Protei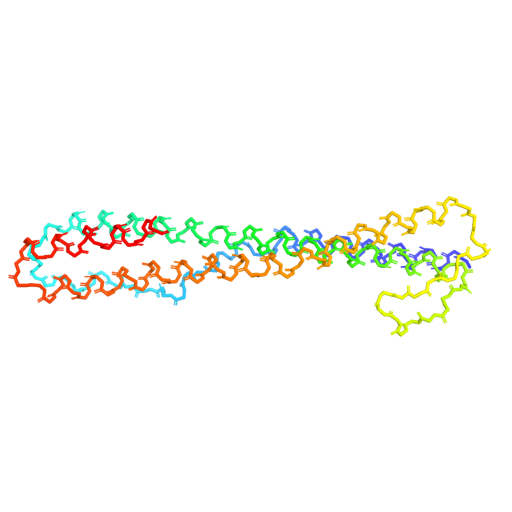n AF-A0A2E0Z144-F1 (afdb_monomer_lite)

Foldseek 3Di:
DVVVVVVLVVVVVVLVVVVVCCLVVPDPPQPPQPPPDDDPPDDDPFQDDPVVLVVLVVVLLVLLVVLSVQLVVLVSLLVVLVSLLVVLLVVLVVVQVVVPFQPAVPDVVGDGDCVPPDVVVVVSNVVSVVSNVVSVVVNVVSVVSSVVSNVLSNVSVVLSVVLVVVSVVDPHPVSNVVSSVVSVVVNVD

Sequence (189 aa):
MNKFKIVGGIILAYVFAWVVLYAVAGDFSMAAPRILGVDSAALAELPIAKEELDTSMDHMRALAFTANRQGRLFSLAEKICYWVALITSAIITLIGGLKGQVKDLAADPPEVDVSGLPHRYVRMISILAAIGAVCVALSAPLQTQKQNAYDRADTIIELAYETRKNVLEAATASEAQQLLDEMVLQASR

Structure (mmCIF, N/CA/C/O backbone):
data_AF-A0A2E0Z144-F1
#
_entry.id   AF-A0A2E0Z144-F1
#
loop_
_atom_site.group_PDB
_atom_site.id
_atom_site.type_symbol
_atom_site.label_atom_id
_atom_site.label_alt_id
_atom_site.label_comp_id
_atom_site.label_asym_id
_atom_site.label_entity_id
_atom_site.label_seq_id
_atom_site.pdbx_PDB_ins_code
_atom_site.Cartn_x
_atom_site.Cartn_y
_atom_site.Cartn_z
_atom_site.occupancy
_atom_site.B_iso_or_equiv
_atom_site.auth_seq_id
_atom_site.auth_comp_id
_atom_site.auth_asym_id
_atom_site.auth_atom_id
_atom_site.pdbx_PDB_model_num
ATOM 1 N N . MET A 1 1 ? 25.681 -9.984 -34.289 1.00 53.19 1 MET A N 1
ATOM 2 C CA . MET A 1 1 ? 24.342 -9.344 -34.317 1.00 53.19 1 MET A CA 1
ATOM 3 C C . MET A 1 1 ? 23.200 -10.260 -33.860 1.00 53.19 1 MET A C 1
ATOM 5 O O . MET A 1 1 ? 22.452 -9.845 -32.988 1.00 53.19 1 MET A O 1
ATOM 9 N N . ASN A 1 2 ? 23.063 -11.498 -34.361 1.00 60.00 2 ASN A N 1
ATOM 10 C CA . ASN A 1 2 ? 21.934 -12.374 -33.978 1.00 60.00 2 ASN A CA 1
ATOM 11 C C . ASN A 1 2 ? 21.973 -12.858 -32.518 1.00 60.00 2 ASN A C 1
ATOM 13 O O . ASN A 1 2 ? 20.938 -12.888 -31.866 1.00 60.00 2 ASN A O 1
ATOM 17 N N . LYS A 1 3 ? 23.161 -13.144 -31.967 1.00 60.16 3 LYS A N 1
ATOM 18 C CA . LYS A 1 3 ? 23.307 -13.585 -30.567 1.00 60.16 3 LYS A CA 1
ATOM 19 C C . LYS A 1 3 ? 22.819 -12.537 -29.553 1.00 60.16 3 LYS A C 1
ATOM 21 O O . LYS A 1 3 ? 22.152 -12.896 -28.597 1.00 60.16 3 LYS A O 1
ATOM 26 N N . PHE A 1 4 ? 23.062 -11.248 -29.808 1.00 56.12 4 PHE A N 1
ATOM 27 C CA . PHE A 1 4 ? 22.620 -10.160 -28.923 1.00 56.12 4 PHE A CA 1
ATOM 28 C C . PHE A 1 4 ? 21.093 -9.979 -28.937 1.00 56.12 4 PHE A C 1
ATOM 30 O O . PHE A 1 4 ? 20.488 -9.742 -27.899 1.00 56.12 4 PHE A O 1
ATOM 37 N N . LYS A 1 5 ? 20.451 -10.171 -30.101 1.00 64.50 5 LYS A N 1
ATOM 38 C CA . LYS A 1 5 ? 18.982 -10.166 -30.222 1.00 64.50 5 LYS A CA 1
ATOM 39 C C . LYS A 1 5 ? 18.339 -11.339 -29.480 1.00 64.50 5 LYS A C 1
ATOM 41 O O . LYS A 1 5 ? 17.310 -11.159 -28.842 1.00 64.50 5 LYS A O 1
ATOM 46 N N . ILE A 1 6 ? 18.956 -12.519 -29.553 1.00 72.12 6 ILE A N 1
ATOM 47 C CA . ILE A 1 6 ? 18.477 -13.727 -28.869 1.00 72.12 6 ILE A CA 1
ATOM 48 C C . ILE A 1 6 ? 18.618 -13.567 -27.352 1.00 72.12 6 ILE A C 1
ATOM 50 O O . ILE A 1 6 ? 17.651 -13.783 -26.631 1.00 72.12 6 ILE A O 1
ATOM 54 N N . VAL A 1 7 ? 19.781 -13.117 -26.870 1.00 71.75 7 VAL A N 1
ATOM 55 C CA . VAL A 1 7 ? 20.015 -12.886 -25.434 1.00 71.75 7 VAL A CA 1
ATOM 56 C C . VAL A 1 7 ? 19.084 -11.798 -24.891 1.00 71.75 7 VAL A C 1
ATOM 58 O O . VAL A 1 7 ? 18.440 -12.012 -23.869 1.00 71.75 7 VAL A O 1
ATOM 61 N N . GLY A 1 8 ? 18.928 -10.677 -25.604 1.00 69.88 8 GLY A N 1
ATOM 62 C CA . GLY A 1 8 ? 17.985 -9.623 -25.221 1.00 69.88 8 GLY A CA 1
ATOM 63 C C . GLY A 1 8 ? 16.531 -10.106 -25.186 1.00 69.88 8 GLY A C 1
ATOM 64 O O . GLY A 1 8 ? 15.810 -9.792 -24.246 1.00 69.88 8 GLY A O 1
ATOM 65 N N . GLY A 1 9 ? 16.114 -10.922 -26.160 1.00 74.75 9 GLY A N 1
ATOM 66 C CA . GLY A 1 9 ? 14.775 -11.517 -26.189 1.00 74.75 9 GLY A CA 1
ATOM 67 C C . GLY A 1 9 ? 14.517 -12.482 -25.030 1.00 74.75 9 GLY A C 1
ATOM 68 O O . GLY A 1 9 ? 13.444 -12.438 -24.437 1.00 74.75 9 GLY A O 1
ATOM 69 N N . ILE A 1 10 ? 15.504 -13.307 -24.664 1.00 75.69 10 ILE A N 1
ATOM 70 C CA . ILE A 1 10 ? 15.403 -14.240 -23.529 1.00 75.69 10 ILE A CA 1
ATOM 71 C C . ILE A 1 10 ? 15.309 -13.479 -22.206 1.00 75.69 10 ILE A C 1
ATOM 73 O O . ILE A 1 10 ? 14.463 -13.810 -21.381 1.00 75.69 10 ILE A O 1
ATOM 77 N N . ILE A 1 11 ? 16.126 -12.440 -22.011 1.00 74.25 11 ILE A N 1
ATOM 78 C CA . ILE A 1 11 ? 16.072 -11.610 -20.799 1.00 74.25 11 ILE A CA 1
ATOM 79 C C . ILE A 1 11 ? 14.716 -10.908 -20.700 1.00 74.25 11 ILE A C 1
ATOM 81 O O . ILE A 1 11 ? 14.102 -10.910 -19.639 1.00 74.25 11 ILE A O 1
ATOM 85 N N . LEU A 1 12 ? 14.210 -10.362 -21.807 1.00 74.56 12 LEU A N 1
ATOM 86 C CA . LEU A 1 12 ? 12.924 -9.669 -21.826 1.00 74.56 12 LEU A CA 1
ATOM 87 C C . LEU A 1 12 ? 11.758 -10.633 -21.566 1.00 74.56 12 LEU A C 1
ATOM 89 O O . LEU A 1 12 ? 10.863 -10.305 -20.794 1.00 74.56 12 LEU A O 1
ATOM 93 N N . ALA A 1 13 ? 11.801 -11.843 -22.130 1.00 77.12 13 ALA A N 1
ATOM 94 C CA . ALA A 1 13 ? 10.829 -12.895 -21.846 1.00 77.12 13 ALA A CA 1
ATOM 95 C C . ALA A 1 13 ? 10.899 -13.376 -20.388 1.00 77.12 13 ALA A C 1
ATOM 97 O O . ALA A 1 13 ? 9.858 -13.585 -19.775 1.00 77.12 13 ALA A O 1
ATOM 98 N N . TYR A 1 14 ? 12.100 -13.507 -19.816 1.00 76.00 14 TYR A N 1
ATOM 99 C CA . TYR A 1 14 ? 12.290 -13.868 -18.412 1.00 76.00 14 TYR A CA 1
ATOM 100 C C . TYR A 1 14 ? 11.747 -12.789 -17.474 1.00 76.00 14 TYR A C 1
ATOM 102 O O . TYR A 1 14 ? 10.988 -13.107 -16.567 1.00 76.00 14 TYR A O 1
ATOM 110 N N . VAL A 1 15 ? 12.067 -11.514 -17.719 1.00 72.44 15 VAL A N 1
ATOM 111 C CA . VAL A 1 15 ? 11.539 -10.388 -16.934 1.00 72.44 15 VAL A CA 1
ATOM 112 C C . VAL A 1 15 ? 10.021 -10.315 -17.066 1.00 72.44 15 VAL A C 1
ATOM 114 O O . VAL A 1 15 ? 9.335 -10.189 -16.060 1.00 72.44 15 VAL A O 1
ATOM 117 N N . PHE A 1 16 ? 9.476 -10.465 -18.275 1.00 77.88 16 PHE A N 1
ATOM 118 C CA . PHE A 1 16 ? 8.030 -10.459 -18.485 1.00 77.88 16 PHE A CA 1
ATOM 119 C C . PHE A 1 16 ? 7.344 -11.622 -17.762 1.00 77.88 16 PHE A C 1
ATOM 121 O O . PHE A 1 16 ? 6.370 -11.411 -17.042 1.00 77.88 16 PHE A O 1
ATOM 128 N N . ALA A 1 17 ? 7.879 -12.839 -17.892 1.00 77.31 17 ALA A N 1
ATOM 129 C CA . ALA A 1 17 ? 7.385 -14.004 -17.174 1.00 77.31 17 ALA A CA 1
ATOM 130 C C . ALA A 1 17 ? 7.476 -13.800 -15.659 1.00 77.31 17 ALA A C 1
ATOM 132 O O . ALA A 1 17 ? 6.512 -14.105 -14.971 1.00 77.31 17 ALA A O 1
ATOM 133 N N . TRP A 1 18 ? 8.572 -13.231 -15.148 1.00 74.62 18 TRP A N 1
ATOM 134 C CA . TRP A 1 18 ? 8.759 -12.947 -13.725 1.00 74.62 18 TRP A CA 1
ATOM 135 C C . TRP A 1 18 ? 7.762 -11.912 -13.206 1.00 74.62 18 TRP A C 1
ATOM 137 O O . TRP A 1 18 ? 7.164 -12.132 -12.161 1.00 74.62 18 TRP A O 1
ATOM 147 N N . VAL A 1 19 ? 7.511 -10.834 -13.954 1.00 68.56 19 VAL A N 1
ATOM 148 C CA . VAL A 1 19 ? 6.506 -9.812 -13.615 1.00 68.56 19 VAL A CA 1
ATOM 149 C C . VAL A 1 19 ? 5.101 -10.404 -13.606 1.00 68.56 19 VAL A C 1
ATOM 151 O O . VAL A 1 19 ? 4.346 -10.145 -12.675 1.00 68.56 19 VAL A O 1
ATOM 154 N N . VAL A 1 20 ? 4.749 -11.231 -14.595 1.00 74.06 20 VAL A N 1
ATOM 155 C CA . VAL A 1 20 ? 3.452 -11.925 -14.629 1.00 74.06 20 VAL A CA 1
ATOM 156 C C . VAL A 1 20 ? 3.332 -12.892 -13.454 1.00 74.06 20 VAL A C 1
ATOM 158 O O . VAL A 1 20 ? 2.314 -12.892 -12.770 1.00 74.06 20 VAL A O 1
ATOM 161 N N . LEU A 1 21 ? 4.378 -13.668 -13.162 1.00 75.19 21 LEU A N 1
ATOM 162 C CA . LEU A 1 21 ? 4.406 -14.568 -12.011 1.00 75.19 21 LEU A CA 1
ATOM 163 C C . LEU A 1 21 ? 4.284 -13.790 -10.701 1.00 75.19 21 LEU A C 1
ATOM 165 O O . LEU A 1 21 ? 3.543 -14.212 -9.831 1.00 75.19 21 LEU A O 1
ATOM 169 N N . TYR A 1 22 ? 4.930 -12.633 -10.568 1.00 68.12 22 TYR A N 1
ATOM 170 C CA . TYR A 1 22 ? 4.832 -11.790 -9.378 1.00 68.12 22 TYR A CA 1
ATOM 171 C C . TYR A 1 22 ? 3.479 -11.074 -9.275 1.00 68.12 22 TYR A C 1
ATOM 173 O O . TYR A 1 22 ? 2.981 -10.867 -8.179 1.00 68.12 22 TYR A O 1
ATOM 181 N N . ALA A 1 23 ? 2.841 -10.724 -10.391 1.00 65.94 23 ALA A N 1
ATOM 182 C CA . ALA A 1 23 ? 1.495 -10.154 -10.395 1.00 65.94 23 ALA A CA 1
ATOM 183 C C . ALA A 1 23 ? 0.418 -11.204 -10.069 1.00 65.94 23 ALA A C 1
ATOM 185 O O . ALA A 1 23 ? -0.594 -10.874 -9.456 1.00 65.94 23 ALA A O 1
ATOM 186 N N . VAL A 1 24 ? 0.633 -12.462 -10.470 1.00 68.00 24 VAL A N 1
ATOM 187 C CA . VAL A 1 24 ? -0.301 -13.576 -10.239 1.00 68.00 24 VAL A CA 1
ATOM 188 C C . VAL A 1 24 ? -0.061 -14.257 -8.885 1.00 68.00 24 VAL A C 1
ATOM 190 O O . VAL A 1 24 ? -1.020 -14.647 -8.225 1.00 68.00 24 VAL A O 1
ATOM 193 N N . ALA A 1 25 ? 1.196 -14.396 -8.457 1.00 63.94 25 ALA A N 1
ATOM 194 C CA . ALA A 1 25 ? 1.591 -15.088 -7.227 1.00 63.94 25 ALA A CA 1
ATOM 195 C C . ALA A 1 25 ? 1.954 -14.143 -6.068 1.00 63.94 25 ALA A C 1
ATOM 197 O O . ALA A 1 25 ? 1.967 -14.574 -4.917 1.00 63.94 25 ALA A O 1
ATOM 198 N N . GLY A 1 26 ? 2.256 -12.871 -6.341 1.00 48.97 26 GLY A N 1
ATOM 199 C CA . GLY A 1 26 ? 2.648 -11.888 -5.332 1.00 48.97 26 GLY A CA 1
ATOM 200 C C . GLY A 1 26 ? 1.443 -11.317 -4.593 1.00 48.97 26 GLY A C 1
ATOM 201 O O . GLY A 1 26 ? 0.724 -10.459 -5.101 1.00 48.97 26 GLY A O 1
ATOM 202 N N . ASP A 1 27 ? 1.298 -11.769 -3.351 1.00 49.22 27 ASP A N 1
ATOM 203 C CA . ASP A 1 27 ? 0.401 -11.276 -2.307 1.00 49.22 27 ASP A CA 1
ATOM 204 C C . ASP A 1 27 ? -1.089 -11.577 -2.500 1.00 49.22 27 ASP A C 1
ATOM 206 O O . ASP A 1 27 ? -1.910 -10.664 -2.552 1.00 49.22 27 ASP A O 1
ATOM 210 N N . PHE A 1 28 ? -1.474 -12.859 -2.480 1.00 48.31 28 PHE A N 1
ATOM 211 C CA . PHE A 1 28 ? -2.741 -13.260 -1.836 1.00 48.31 28 PHE A CA 1
ATOM 212 C C . PHE A 1 28 ? -2.612 -13.408 -0.314 1.00 48.31 28 PHE A C 1
ATOM 214 O O . PHE A 1 28 ? -3.622 -13.624 0.355 1.00 48.31 28 PHE A O 1
ATOM 221 N N . SER A 1 29 ? -1.415 -13.231 0.257 1.00 47.38 29 SER A N 1
ATOM 222 C CA . SER A 1 29 ? -1.290 -12.976 1.687 1.00 47.38 29 SER A CA 1
ATOM 223 C C . SER A 1 29 ? -1.921 -11.619 1.960 1.00 47.38 29 SER A C 1
ATOM 225 O O . SER A 1 29 ? -1.305 -10.572 1.759 1.00 47.38 29 SER A O 1
ATOM 227 N N . MET A 1 30 ? -3.186 -11.627 2.382 1.00 49.59 30 MET A N 1
ATOM 228 C CA . MET A 1 30 ? -3.712 -10.523 3.170 1.00 49.59 30 MET A CA 1
ATOM 229 C C . MET A 1 30 ? -2.644 -10.237 4.221 1.00 49.59 30 MET A C 1
ATOM 231 O O . MET A 1 30 ? -2.254 -11.164 4.934 1.00 49.59 30 MET A O 1
ATOM 235 N N . ALA A 1 31 ? -2.106 -9.013 4.247 1.00 50.72 31 ALA A N 1
ATOM 236 C CA . ALA A 1 31 ? -1.349 -8.559 5.398 1.00 50.72 31 ALA A CA 1
ATOM 237 C C . ALA A 1 31 ? -2.329 -8.689 6.552 1.00 50.72 31 ALA A C 1
ATOM 239 O O . ALA A 1 31 ? -3.285 -7.917 6.675 1.00 50.72 31 ALA A O 1
ATOM 240 N N . ALA A 1 32 ? -2.190 -9.804 7.257 1.00 51.03 32 ALA A N 1
ATOM 241 C CA . ALA A 1 32 ? -3.066 -10.148 8.333 1.00 51.03 32 ALA A CA 1
ATOM 242 C C . ALA A 1 32 ? -2.901 -8.998 9.331 1.00 51.03 32 ALA A C 1
ATOM 244 O O . ALA A 1 32 ? -1.756 -8.580 9.550 1.00 51.03 32 ALA A O 1
ATOM 245 N N . PRO A 1 33 ? -3.999 -8.403 9.827 1.00 52.91 33 PRO A N 1
ATOM 246 C CA . PRO A 1 33 ? -3.885 -7.325 10.795 1.00 52.91 33 PRO A CA 1
ATOM 247 C C . PRO A 1 33 ? -2.893 -7.761 11.872 1.00 52.91 33 PRO A C 1
ATOM 249 O O . PRO A 1 33 ? -2.963 -8.898 12.348 1.00 52.91 33 PRO A O 1
ATOM 252 N N . ARG A 1 34 ? -1.914 -6.901 12.188 1.00 53.44 34 ARG A N 1
ATOM 253 C CA . ARG A 1 34 ? -0.788 -7.248 13.079 1.00 53.44 34 ARG A CA 1
ATOM 254 C C . ARG A 1 34 ? -1.260 -7.752 14.443 1.00 53.44 34 ARG A C 1
ATOM 256 O O . ARG A 1 34 ? -0.534 -8.465 15.127 1.00 53.44 34 ARG A O 1
ATOM 263 N N . ILE A 1 35 ? -2.493 -7.414 14.792 1.00 47.91 35 ILE A N 1
ATOM 264 C CA . ILE A 1 35 ? -3.200 -7.841 15.983 1.00 47.91 35 ILE A CA 1
ATOM 265 C C . ILE A 1 35 ? -4.116 -9.012 15.597 1.00 47.91 35 ILE A C 1
ATOM 267 O O . ILE A 1 35 ? -5.308 -8.857 15.337 1.00 47.91 35 ILE A O 1
ATOM 271 N N . LEU A 1 36 ? -3.525 -10.202 15.479 1.00 45.44 36 LEU A N 1
ATOM 272 C CA . LEU A 1 36 ? -4.255 -11.451 15.280 1.00 45.44 36 LEU A CA 1
ATOM 273 C C . LEU A 1 36 ? -4.208 -12.267 16.562 1.00 45.44 36 LEU A C 1
ATOM 275 O O . LEU A 1 36 ? -3.209 -12.903 16.887 1.00 45.44 36 LEU A O 1
ATOM 279 N N . GLY A 1 37 ? -5.330 -12.243 17.268 1.00 40.81 37 GLY A N 1
ATOM 280 C CA . GLY A 1 37 ? -5.590 -13.119 18.395 1.00 40.81 37 GLY A CA 1
ATOM 281 C C . GLY A 1 37 ? -6.333 -12.378 19.485 1.00 40.81 37 GLY A C 1
ATOM 282 O O . GLY A 1 37 ? -5.721 -11.706 20.305 1.00 40.81 37 GLY A O 1
ATOM 283 N N . VAL A 1 38 ? -7.654 -12.541 19.531 1.00 47.75 38 VAL A N 1
ATOM 284 C CA . VAL A 1 38 ? -8.326 -12.530 20.830 1.00 47.75 38 VAL A CA 1
ATOM 285 C C . VAL A 1 38 ? -9.186 -13.760 20.912 1.00 47.75 38 VAL A C 1
ATOM 287 O O . VAL A 1 38 ? -10.201 -13.890 20.230 1.00 47.75 38 VAL A O 1
ATOM 290 N N . ASP A 1 39 ? -8.693 -14.663 21.740 1.00 43.47 39 ASP A N 1
ATOM 291 C CA . ASP A 1 39 ? -9.354 -15.868 22.175 1.00 43.47 39 ASP A CA 1
ATOM 292 C C . ASP A 1 39 ? -10.717 -15.532 22.804 1.00 43.47 39 ASP A C 1
ATOM 294 O O . ASP A 1 39 ? -10.898 -14.504 23.465 1.00 43.47 39 ASP A O 1
ATOM 298 N N . SER A 1 40 ? -11.692 -16.408 22.590 1.00 46.97 40 SER A N 1
ATOM 299 C CA . SER A 1 40 ? -13.085 -16.250 23.039 1.00 46.97 40 SER A CA 1
ATOM 300 C C . SER A 1 40 ? -13.278 -16.443 24.555 1.00 46.97 40 SER A C 1
ATOM 302 O O . SER A 1 40 ? -14.405 -16.524 25.037 1.00 46.97 40 SER A O 1
ATOM 304 N N . ALA A 1 41 ? -12.187 -16.531 25.318 1.00 40.06 41 ALA A N 1
ATOM 305 C CA . ALA A 1 41 ? -12.158 -17.235 26.596 1.00 40.06 41 ALA A CA 1
ATOM 306 C C . ALA A 1 41 ? -12.336 -16.376 27.864 1.00 40.06 41 ALA A C 1
ATOM 308 O O . ALA A 1 41 ? -12.223 -16.909 28.963 1.00 40.06 41 ALA A O 1
ATOM 309 N N . ALA A 1 42 ? -12.643 -15.080 27.769 1.00 43.94 42 ALA A N 1
ATOM 310 C CA . ALA A 1 42 ? -12.892 -14.264 28.963 1.00 43.94 42 ALA A CA 1
ATOM 311 C C . ALA A 1 42 ? -14.081 -13.321 28.755 1.00 43.94 42 ALA A C 1
ATOM 313 O O . ALA A 1 42 ? -13.924 -12.158 28.389 1.00 43.94 42 ALA A O 1
ATOM 314 N N . LEU A 1 43 ? -15.284 -13.850 28.965 1.00 49.69 43 LEU A N 1
ATOM 315 C CA . LEU A 1 43 ? -16.499 -13.063 29.159 1.00 49.69 43 LEU A CA 1
ATOM 316 C C . LEU A 1 43 ? -17.004 -13.360 30.571 1.00 49.69 43 LEU A C 1
ATOM 318 O O . LEU A 1 43 ? -17.874 -14.203 30.775 1.00 49.69 43 LEU A O 1
ATOM 322 N N . ALA A 1 44 ? -16.378 -12.701 31.547 1.00 50.69 44 ALA A N 1
ATOM 323 C CA . ALA A 1 44 ? -17.024 -12.424 32.823 1.00 50.69 44 ALA A CA 1
ATOM 324 C C . ALA A 1 44 ? -18.267 -11.560 32.555 1.00 50.69 44 ALA A C 1
ATOM 326 O O . ALA A 1 44 ? -18.292 -10.852 31.549 1.00 50.69 44 ALA A O 1
ATOM 327 N N . GLU A 1 45 ? -19.282 -11.676 33.413 1.00 58.03 45 GLU A N 1
ATOM 328 C CA . GLU A 1 45 ? -20.596 -11.018 33.337 1.00 58.03 45 GLU A CA 1
ATOM 329 C C . GLU A 1 45 ? -20.514 -9.586 32.784 1.00 58.03 45 GLU A C 1
ATOM 331 O O . GLU A 1 45 ? -20.264 -8.630 33.513 1.00 58.03 45 GLU A O 1
ATOM 336 N N . LEU A 1 46 ? -20.691 -9.445 31.468 1.00 61.75 46 LEU A N 1
ATOM 337 C CA . LEU A 1 46 ? -20.735 -8.138 30.838 1.00 61.75 46 LEU A CA 1
ATOM 338 C C . LEU A 1 46 ? -22.095 -7.502 31.124 1.00 61.75 46 LEU A C 1
ATOM 340 O O . LEU A 1 46 ? -23.117 -8.190 31.062 1.00 61.75 46 LEU A O 1
ATOM 344 N N . PRO A 1 47 ? -22.138 -6.181 31.347 1.00 63.81 47 PRO A N 1
ATOM 345 C CA . PRO A 1 47 ? -23.393 -5.466 31.526 1.00 63.81 47 PRO A CA 1
ATOM 346 C C . PRO A 1 47 ? -24.212 -5.337 30.224 1.00 63.81 47 PRO A C 1
ATOM 348 O O . PRO A 1 47 ? -25.335 -4.845 30.275 1.00 63.81 47 PRO A O 1
ATOM 351 N N . ILE A 1 48 ? -23.685 -5.779 29.072 1.00 69.06 48 ILE A N 1
ATOM 352 C CA . ILE A 1 48 ? -24.347 -5.727 27.757 1.00 69.06 48 ILE A CA 1
ATOM 353 C C . ILE A 1 48 ? -24.557 -7.139 27.197 1.00 69.06 48 ILE A C 1
ATOM 355 O O . ILE A 1 48 ? -23.746 -8.044 27.418 1.00 69.06 48 ILE A O 1
ATOM 359 N N . ALA A 1 49 ? -25.628 -7.316 26.418 1.00 76.00 49 ALA A N 1
ATOM 360 C CA . ALA A 1 49 ? -25.853 -8.516 25.628 1.00 76.00 49 ALA A CA 1
ATOM 361 C C . ALA A 1 49 ? -24.660 -8.789 24.696 1.00 76.00 49 ALA A C 1
ATOM 363 O O . ALA A 1 49 ? -24.273 -7.956 23.877 1.00 76.00 49 ALA A O 1
ATOM 364 N N . LYS A 1 50 ? -24.103 -9.999 24.786 1.00 75.56 50 LYS A N 1
ATOM 365 C CA . LYS A 1 50 ? -22.969 -10.444 23.964 1.00 75.56 50 LYS A CA 1
ATOM 366 C C . LYS A 1 50 ? -23.180 -10.192 22.461 1.00 75.56 50 LYS A C 1
ATOM 368 O O . LYS A 1 50 ? -22.236 -9.845 21.764 1.00 75.56 50 LYS A O 1
ATOM 373 N N . GLU A 1 51 ? -24.416 -10.329 21.990 1.00 77.12 51 GLU A N 1
ATOM 374 C CA . GLU A 1 51 ? -24.792 -10.130 20.588 1.00 77.12 51 GLU A CA 1
ATOM 375 C C . GLU A 1 51 ? -24.566 -8.688 20.094 1.00 77.12 51 GLU A C 1
ATOM 377 O O . GLU A 1 51 ? -24.106 -8.492 18.970 1.00 77.12 51 GLU A O 1
ATOM 382 N N . GLU A 1 52 ? -24.805 -7.673 20.931 1.00 75.44 52 GLU A N 1
ATOM 383 C CA . GLU A 1 52 ? -24.588 -6.263 20.567 1.00 75.44 52 GLU A CA 1
ATOM 384 C C . GLU A 1 52 ? -23.094 -5.925 20.485 1.00 75.44 52 GLU A C 1
ATOM 386 O O . GLU A 1 52 ? -22.651 -5.230 19.563 1.00 75.44 52 GLU A O 1
ATOM 391 N N . LEU A 1 53 ? -22.301 -6.477 21.411 1.00 76.19 53 LEU A N 1
ATOM 392 C CA . LEU A 1 53 ? -20.846 -6.355 21.394 1.00 76.19 53 LEU A CA 1
ATOM 393 C C . LEU A 1 53 ? -20.258 -7.039 20.153 1.00 76.19 53 LEU A C 1
ATOM 395 O O . LEU A 1 53 ? -19.466 -6.426 19.440 1.00 76.19 53 LEU A O 1
ATOM 399 N N . ASP A 1 54 ? -20.663 -8.280 19.874 1.00 80.00 54 ASP A N 1
ATOM 400 C CA . ASP A 1 54 ? -20.188 -9.040 18.714 1.00 80.00 54 ASP A CA 1
ATOM 401 C C . ASP A 1 54 ? -20.546 -8.315 17.404 1.00 80.00 54 ASP A C 1
ATOM 403 O O . ASP A 1 54 ? -19.683 -8.143 16.542 1.00 80.00 54 ASP A O 1
ATOM 407 N N . THR A 1 55 ? -21.766 -7.776 17.291 1.00 82.50 55 THR A N 1
ATOM 408 C CA . THR A 1 55 ? -22.206 -7.002 16.115 1.00 82.50 55 THR A CA 1
ATOM 409 C C . THR A 1 55 ? -21.368 -5.738 15.910 1.00 82.50 55 THR A C 1
ATOM 411 O O . THR A 1 55 ? -20.928 -5.451 14.793 1.00 82.50 55 THR A O 1
ATOM 414 N N . SER A 1 56 ? -21.104 -4.988 16.982 1.00 79.00 56 SER A N 1
ATOM 415 C CA . SER A 1 56 ? -20.305 -3.757 16.925 1.00 79.00 56 SER A CA 1
ATOM 416 C C . SER A 1 56 ? -18.849 -4.053 16.553 1.00 79.00 56 SER A C 1
ATOM 418 O O . SER A 1 56 ? -18.255 -3.369 15.719 1.00 79.00 56 SER A O 1
ATOM 420 N N . MET A 1 57 ? -18.282 -5.127 17.104 1.00 80.62 57 MET A N 1
ATOM 421 C CA . MET A 1 57 ? -16.914 -5.557 16.808 1.00 80.62 57 MET A CA 1
ATOM 422 C C . MET A 1 57 ? -16.773 -6.114 15.386 1.00 80.62 57 MET A C 1
ATOM 424 O O . MET A 1 57 ? -15.761 -5.867 14.728 1.00 80.62 57 MET A O 1
ATOM 428 N N . ASP A 1 58 ? -17.777 -6.820 14.868 1.00 82.94 58 ASP A N 1
ATOM 429 C CA . ASP A 1 58 ? -17.786 -7.279 13.478 1.00 82.94 58 ASP A CA 1
ATOM 430 C C . ASP A 1 58 ? -17.928 -6.117 12.490 1.00 82.94 58 ASP A C 1
ATOM 432 O O . ASP A 1 58 ? -17.261 -6.109 11.449 1.00 82.94 58 ASP A O 1
ATOM 436 N N . HIS A 1 59 ? -18.701 -5.084 12.838 1.00 81.50 59 HIS A N 1
ATOM 437 C CA . HIS A 1 59 ? -18.748 -3.844 12.065 1.00 81.50 59 HIS A CA 1
ATOM 438 C C . HIS A 1 59 ? -17.370 -3.163 12.003 1.00 81.50 59 HIS A C 1
ATOM 440 O O . HIS A 1 59 ? -16.895 -2.809 10.921 1.00 81.50 59 HIS A O 1
ATOM 446 N N . MET A 1 60 ? -16.675 -3.069 13.138 1.00 80.94 60 MET A N 1
ATOM 447 C CA . MET A 1 60 ? -15.316 -2.519 13.223 1.00 80.94 60 MET A CA 1
ATOM 448 C C . MET A 1 60 ? -14.304 -3.319 12.403 1.00 80.94 60 MET A C 1
ATOM 450 O O . MET A 1 60 ? -13.504 -2.748 11.659 1.00 80.94 60 MET A O 1
ATOM 454 N N . ARG A 1 61 ? -14.370 -4.654 12.467 1.00 81.88 61 ARG A N 1
ATOM 455 C CA . ARG A 1 61 ? -13.547 -5.534 11.624 1.00 81.88 61 ARG A CA 1
ATOM 456 C C . ARG A 1 61 ? -13.805 -5.271 10.148 1.00 81.88 61 ARG A C 1
ATOM 458 O O . ARG A 1 61 ? -12.848 -5.164 9.385 1.00 81.88 61 ARG A O 1
ATOM 465 N N . ALA A 1 62 ? -15.065 -5.139 9.736 1.00 84.75 62 ALA A N 1
ATOM 466 C CA . ALA A 1 62 ? -15.407 -4.838 8.350 1.00 84.75 62 ALA A CA 1
ATOM 467 C C . ALA A 1 62 ? -14.794 -3.503 7.893 1.00 84.75 62 ALA A C 1
ATOM 469 O O . ALA A 1 62 ? -14.184 -3.452 6.822 1.00 84.75 62 ALA A O 1
ATOM 470 N N . LEU A 1 63 ? -14.868 -2.452 8.717 1.00 84.75 63 LEU A N 1
ATOM 471 C CA . LEU A 1 63 ? -14.235 -1.160 8.429 1.00 84.75 63 LEU A CA 1
ATOM 472 C C . LEU A 1 63 ? -12.710 -1.287 8.307 1.00 84.75 63 LEU A C 1
ATOM 474 O O . LEU A 1 63 ? -12.140 -0.871 7.293 1.00 84.75 63 LEU A O 1
ATOM 478 N N . ALA A 1 64 ? -12.052 -1.958 9.253 1.00 82.62 64 ALA A N 1
ATOM 479 C CA . ALA A 1 64 ? -10.613 -2.213 9.192 1.00 82.62 64 ALA A CA 1
ATOM 480 C C . ALA A 1 64 ? -10.214 -3.004 7.930 1.00 82.62 64 ALA A C 1
ATOM 482 O O . ALA A 1 64 ? -9.241 -2.661 7.254 1.00 82.62 64 ALA A O 1
ATOM 483 N N . PHE A 1 65 ? -10.998 -4.016 7.541 1.00 85.06 65 PHE A N 1
ATOM 484 C CA . PHE A 1 65 ? -10.779 -4.765 6.300 1.00 85.06 65 PHE A CA 1
ATOM 485 C C . PHE A 1 65 ? -10.915 -3.887 5.055 1.00 85.06 65 PHE A C 1
ATOM 487 O O . PH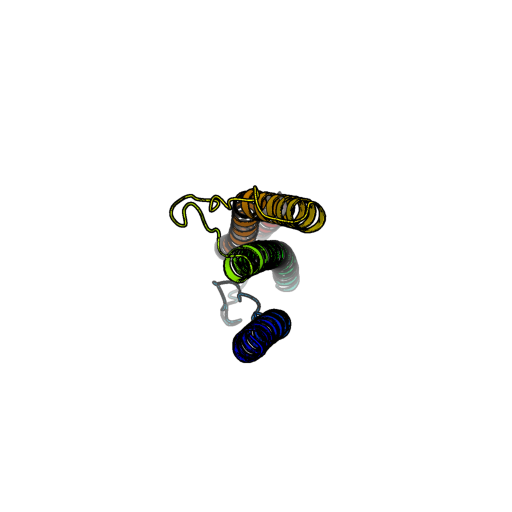E A 1 65 ? -10.140 -4.049 4.109 1.00 85.06 65 PHE A O 1
ATOM 494 N N . THR A 1 66 ? -11.869 -2.952 5.027 1.00 86.31 66 THR A N 1
ATOM 495 C CA . THR A 1 66 ? -12.006 -2.028 3.892 1.00 86.31 66 THR A CA 1
ATOM 496 C C . THR A 1 66 ? -10.814 -1.080 3.772 1.00 86.31 66 THR A C 1
ATOM 498 O O . THR A 1 66 ? -10.299 -0.916 2.663 1.00 86.31 66 THR A O 1
AT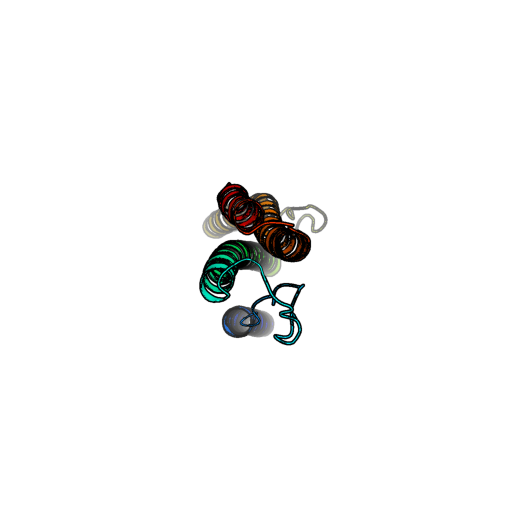OM 501 N N . ALA A 1 67 ? -10.313 -0.537 4.885 1.00 85.81 67 ALA A N 1
ATOM 502 C CA . ALA A 1 67 ? -9.114 0.301 4.907 1.00 85.81 67 ALA A CA 1
ATOM 503 C C . ALA A 1 67 ? -7.865 -0.486 4.463 1.00 85.81 67 ALA A C 1
ATOM 505 O O . ALA A 1 67 ? -7.142 -0.064 3.559 1.00 85.81 67 ALA A O 1
ATOM 506 N N . ASN A 1 68 ? -7.680 -1.706 4.976 1.00 85.06 68 ASN A N 1
ATOM 507 C CA . ASN A 1 68 ? -6.581 -2.591 4.576 1.00 85.06 68 ASN A CA 1
ATOM 508 C C . ASN A 1 68 ? -6.659 -2.958 3.075 1.00 85.06 68 ASN A C 1
ATOM 510 O O . ASN A 1 68 ? -5.660 -2.937 2.350 1.00 85.06 68 ASN 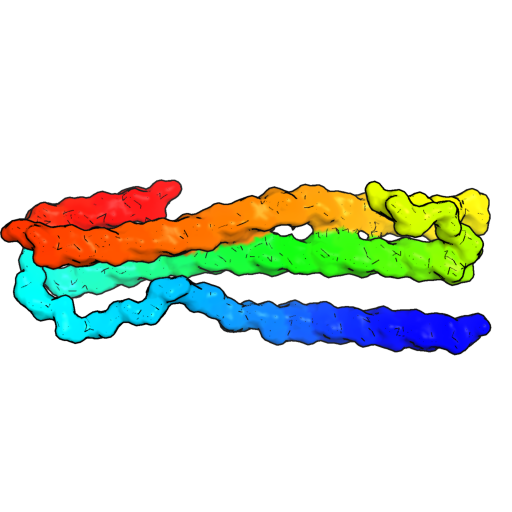A O 1
ATOM 514 N N . ARG A 1 69 ? -7.869 -3.197 2.545 1.00 83.56 69 ARG A N 1
ATOM 515 C CA . ARG A 1 69 ? -8.084 -3.418 1.105 1.00 83.56 69 ARG A CA 1
ATOM 516 C C . ARG A 1 69 ? -7.664 -2.207 0.268 1.00 83.56 69 ARG A C 1
ATOM 518 O O . ARG A 1 69 ? -7.066 -2.403 -0.789 1.00 83.56 69 ARG A O 1
ATOM 525 N N . GLN A 1 70 ? -7.953 -0.983 0.713 1.00 83.94 70 GLN A N 1
ATOM 526 C CA . GLN A 1 70 ? -7.492 0.234 0.034 1.00 83.94 70 GLN A CA 1
ATOM 527 C C . GLN A 1 70 ? -5.961 0.327 0.043 1.00 83.94 70 GLN A C 1
ATOM 529 O O . GLN A 1 70 ? -5.368 0.541 -1.014 1.00 83.94 70 GLN A O 1
ATOM 534 N N . GLY A 1 71 ? -5.315 0.057 1.182 1.00 84.00 71 GLY A N 1
ATOM 535 C CA . GLY A 1 71 ? -3.852 -0.005 1.281 1.00 84.00 71 GLY A CA 1
ATOM 536 C C . GLY A 1 71 ? -3.242 -1.004 0.294 1.00 84.00 71 GLY A C 1
ATOM 537 O O . GLY A 1 71 ? -2.271 -0.697 -0.403 1.00 84.00 71 GLY A O 1
ATOM 538 N N . ARG A 1 72 ? -3.876 -2.169 0.122 1.00 82.38 72 ARG A N 1
ATOM 539 C CA . ARG A 1 72 ? -3.456 -3.171 -0.868 1.00 82.38 72 ARG A CA 1
ATOM 540 C C . ARG A 1 72 ? -3.615 -2.687 -2.309 1.00 82.38 72 ARG A C 1
ATOM 542 O O . ARG A 1 72 ? -2.738 -2.961 -3.126 1.00 82.38 72 ARG A O 1
ATOM 549 N N . LEU A 1 73 ? -4.693 -1.972 -2.633 1.00 82.50 73 LEU A N 1
ATOM 550 C CA . LEU A 1 73 ? -4.878 -1.387 -3.967 1.00 82.50 73 LEU A CA 1
ATOM 551 C C . LEU A 1 73 ? -3.796 -0.347 -4.278 1.00 82.50 73 LEU A C 1
ATOM 553 O O . LEU A 1 73 ? -3.229 -0.385 -5.369 1.00 82.50 73 LEU A O 1
ATOM 557 N N . PHE A 1 74 ? -3.454 0.521 -3.322 1.00 86.06 74 PHE A N 1
ATOM 558 C CA . PHE A 1 74 ? -2.364 1.487 -3.490 1.00 86.06 74 PHE A CA 1
ATOM 559 C C . PHE A 1 74 ? -0.996 0.807 -3.606 1.00 86.06 74 PHE A C 1
ATOM 561 O O . PHE A 1 74 ? -0.214 1.177 -4.474 1.00 86.06 74 PHE A O 1
ATOM 568 N N . SER A 1 75 ? -0.738 -0.241 -2.817 1.00 85.44 75 SER A N 1
ATOM 569 C CA . SER A 1 75 ? 0.468 -1.075 -2.937 1.00 85.44 75 SER A CA 1
ATOM 570 C C . SER A 1 75 ? 0.586 -1.727 -4.318 1.00 85.44 75 SER A C 1
ATOM 572 O O . SER A 1 75 ? 1.654 -1.739 -4.927 1.00 85.44 75 SER A O 1
ATOM 574 N N . LEU A 1 76 ? -0.520 -2.247 -4.855 1.00 81.62 76 LEU A N 1
ATOM 575 C CA . LEU A 1 76 ? -0.548 -2.830 -6.193 1.00 81.62 76 LEU A CA 1
ATOM 576 C C . LEU A 1 76 ? -0.303 -1.759 -7.263 1.00 81.62 76 LEU A C 1
ATOM 578 O O . LEU A 1 76 ? 0.509 -1.981 -8.159 1.00 81.62 76 LEU A O 1
ATOM 582 N N . ALA A 1 77 ? -0.949 -0.597 -7.155 1.00 79.31 77 ALA A N 1
ATOM 583 C CA . ALA A 1 77 ? -0.737 0.523 -8.069 1.00 79.31 77 ALA A CA 1
ATOM 584 C C . ALA A 1 77 ? 0.723 1.007 -8.053 1.00 79.31 77 ALA A C 1
ATOM 586 O O . ALA A 1 77 ? 1.317 1.184 -9.113 1.00 79.31 77 ALA A O 1
ATOM 587 N N . GLU A 1 78 ? 1.328 1.138 -6.871 1.00 83.62 78 GLU A N 1
ATOM 588 C CA . GLU A 1 78 ? 2.739 1.495 -6.691 1.00 83.62 78 GLU A CA 1
ATOM 589 C C . GLU A 1 78 ? 3.660 0.475 -7.368 1.00 83.62 78 GLU A C 1
ATOM 591 O O . GLU A 1 78 ? 4.522 0.853 -8.163 1.00 83.62 78 GLU A O 1
ATOM 596 N N . LYS A 1 79 ? 3.435 -0.825 -7.127 1.00 81.81 79 LYS A N 1
ATOM 597 C CA . LYS A 1 79 ? 4.189 -1.907 -7.778 1.00 81.81 79 LYS A CA 1
ATOM 598 C C . LYS A 1 79 ? 4.052 -1.842 -9.301 1.00 81.81 79 LYS A C 1
ATOM 600 O O . LYS A 1 79 ? 5.053 -1.983 -9.997 1.00 81.81 79 LYS A O 1
ATOM 605 N N . ILE A 1 80 ? 2.848 -1.610 -9.832 1.00 80.00 80 ILE A N 1
ATOM 606 C CA . ILE A 1 80 ? 2.634 -1.455 -11.280 1.00 80.00 80 ILE A CA 1
ATOM 607 C C . ILE A 1 80 ? 3.410 -0.249 -11.814 1.00 80.00 80 ILE A C 1
ATOM 609 O O . ILE A 1 80 ? 4.122 -0.393 -12.804 1.00 80.00 80 ILE A O 1
ATOM 613 N N . CYS A 1 81 ? 3.313 0.918 -11.173 1.00 80.06 81 CYS A N 1
ATOM 614 C CA . CYS A 1 81 ? 4.045 2.115 -11.590 1.00 80.06 81 CYS A CA 1
ATOM 615 C C . CYS A 1 81 ? 5.559 1.875 -11.591 1.00 80.06 81 CYS A C 1
ATOM 617 O O . CYS A 1 81 ? 6.223 2.199 -12.574 1.00 80.06 81 CYS A O 1
ATOM 619 N N . TYR A 1 82 ? 6.093 1.242 -10.546 1.00 81.75 82 TYR A N 1
ATOM 620 C CA . TYR A 1 82 ? 7.502 0.861 -10.475 1.00 81.75 82 TYR A CA 1
ATOM 621 C C . TYR A 1 82 ? 7.905 -0.051 -11.640 1.00 81.75 82 TYR A C 1
ATOM 623 O O . TYR A 1 82 ? 8.898 0.198 -12.324 1.00 81.75 82 TYR A O 1
ATOM 631 N N . TRP A 1 83 ? 7.099 -1.075 -11.923 1.00 78.31 83 TRP A N 1
ATOM 632 C CA . TRP A 1 83 ? 7.361 -2.009 -13.013 1.00 78.31 83 TRP A CA 1
ATOM 633 C C . TRP A 1 83 ? 7.313 -1.360 -14.389 1.00 78.31 83 TRP A C 1
ATOM 635 O O . TRP A 1 83 ? 8.182 -1.614 -15.222 1.00 78.31 83 TRP A O 1
ATOM 645 N N . VAL A 1 84 ? 6.327 -0.500 -14.629 1.00 78.56 84 VAL A N 1
ATOM 646 C CA . VAL A 1 84 ? 6.221 0.256 -15.878 1.00 78.56 84 VAL A CA 1
ATOM 647 C C . VAL A 1 84 ? 7.429 1.181 -16.037 1.00 78.56 84 VAL A C 1
ATOM 649 O O . VAL A 1 84 ? 8.044 1.187 -17.104 1.00 78.56 84 VAL A O 1
ATOM 652 N N . ALA A 1 85 ? 7.837 1.895 -14.984 1.00 78.88 85 ALA A N 1
ATOM 653 C CA . ALA A 1 85 ? 9.031 2.739 -15.007 1.00 78.88 85 ALA A CA 1
ATOM 654 C C . ALA A 1 85 ? 10.298 1.926 -15.334 1.00 78.88 85 ALA A C 1
ATOM 656 O O . ALA A 1 85 ? 11.062 2.303 -16.223 1.00 78.88 85 ALA A O 1
ATOM 657 N N . LEU A 1 86 ? 10.471 0.757 -14.713 1.00 81.31 86 LEU A N 1
ATOM 658 C CA . LEU A 1 86 ? 11.601 -0.134 -14.976 1.00 81.31 86 LEU A CA 1
ATOM 659 C C . LEU A 1 86 ? 11.599 -0.637 -16.427 1.00 81.31 86 LEU A C 1
ATOM 661 O O . LEU A 1 86 ? 12.628 -0.577 -17.098 1.00 81.31 86 LEU A O 1
ATOM 665 N N . ILE A 1 87 ? 10.448 -1.077 -16.944 1.00 79.38 87 ILE A N 1
ATOM 666 C CA . ILE A 1 87 ? 10.313 -1.553 -18.328 1.00 79.38 87 ILE A CA 1
ATOM 667 C C . ILE A 1 87 ? 10.600 -0.425 -19.323 1.00 79.38 87 ILE A C 1
ATOM 669 O O . ILE A 1 87 ? 11.332 -0.638 -20.289 1.00 79.38 87 ILE A O 1
ATOM 673 N N . THR A 1 88 ? 10.054 0.775 -19.102 1.00 79.94 88 THR A N 1
ATOM 674 C CA . THR A 1 88 ? 10.307 1.923 -19.989 1.00 79.94 88 THR A CA 1
ATOM 675 C C . THR A 1 88 ? 11.789 2.290 -20.016 1.00 79.94 88 THR A C 1
ATOM 677 O O . THR A 1 88 ? 12.349 2.420 -21.105 1.00 79.94 88 THR A O 1
ATOM 680 N N . SER A 1 89 ? 12.448 2.337 -18.855 1.00 81.06 89 SER A N 1
ATOM 681 C CA . SER A 1 89 ? 13.895 2.549 -18.746 1.00 81.06 89 SER A CA 1
ATOM 682 C C . SER A 1 89 ? 14.684 1.459 -19.478 1.00 81.06 89 SER A C 1
ATOM 684 O O . SER A 1 89 ? 15.487 1.764 -20.357 1.00 81.06 89 SER A O 1
ATOM 686 N N . ALA A 1 90 ? 14.372 0.180 -19.243 1.00 80.31 90 ALA A N 1
ATOM 687 C CA . ALA A 1 90 ? 15.040 -0.942 -19.901 1.00 80.31 90 ALA A CA 1
ATOM 688 C C . ALA A 1 90 ? 14.910 -0.899 -21.434 1.00 80.31 90 ALA A C 1
ATOM 690 O O . ALA A 1 90 ? 15.880 -1.171 -22.146 1.00 80.31 90 ALA A O 1
ATOM 691 N N . ILE A 1 91 ? 13.737 -0.530 -21.962 1.00 80.19 91 ILE A N 1
ATOM 692 C CA . ILE A 1 91 ? 13.524 -0.370 -23.407 1.00 80.19 91 ILE A CA 1
ATOM 693 C C . ILE A 1 91 ? 14.370 0.787 -23.948 1.00 80.19 91 ILE A C 1
ATOM 695 O O . ILE A 1 91 ? 15.020 0.626 -24.983 1.00 80.19 91 ILE A O 1
ATOM 699 N N . ILE A 1 92 ? 14.401 1.932 -23.259 1.00 78.69 92 ILE A N 1
ATOM 700 C CA . ILE A 1 92 ? 15.220 3.090 -23.648 1.00 78.69 92 ILE A CA 1
ATOM 701 C C . ILE A 1 92 ? 16.704 2.706 -23.671 1.00 78.69 92 ILE A C 1
ATOM 703 O O . ILE A 1 92 ? 17.375 2.928 -24.682 1.00 78.69 92 ILE A O 1
ATOM 707 N N . THR A 1 93 ? 17.202 2.051 -22.619 1.00 76.44 93 THR A N 1
ATOM 708 C CA . THR A 1 93 ? 18.586 1.567 -22.535 1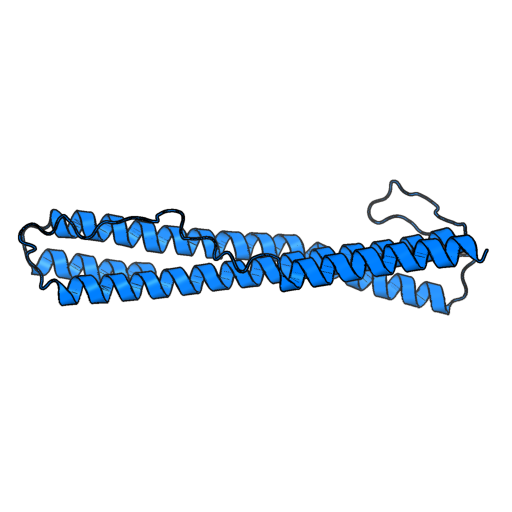.00 76.44 93 THR A CA 1
ATOM 709 C C . THR A 1 93 ? 18.902 0.558 -23.636 1.00 76.44 93 THR A C 1
ATOM 711 O O . THR A 1 93 ? 19.978 0.617 -24.225 1.00 76.44 93 THR A O 1
ATOM 714 N N . LEU A 1 94 ? 17.975 -0.340 -23.980 1.00 77.81 94 LEU A N 1
ATOM 715 C CA . LEU A 1 94 ? 18.165 -1.311 -25.060 1.00 77.81 94 LEU A CA 1
ATOM 716 C C . LEU A 1 94 ? 18.230 -0.632 -26.435 1.00 77.81 94 LEU A C 1
ATOM 718 O O . LEU A 1 94 ? 19.050 -1.017 -27.270 1.00 77.81 94 LEU A O 1
ATOM 722 N N . ILE A 1 95 ? 17.418 0.401 -26.675 1.00 73.62 95 ILE A N 1
ATOM 723 C CA . ILE A 1 95 ? 17.479 1.197 -27.910 1.00 73.62 95 ILE A CA 1
ATOM 724 C C . ILE A 1 95 ? 18.803 1.961 -27.986 1.00 73.62 95 ILE A C 1
ATOM 726 O O . ILE A 1 95 ? 19.455 1.920 -29.031 1.00 73.62 95 ILE A O 1
ATOM 730 N N . GLY A 1 96 ? 19.223 2.599 -26.889 1.00 67.50 96 GLY A N 1
ATOM 731 C CA . GLY A 1 96 ? 20.507 3.296 -26.789 1.00 67.50 96 GLY A CA 1
ATOM 732 C C . GLY A 1 96 ? 21.702 2.356 -26.978 1.00 67.50 96 GLY A C 1
ATOM 733 O O . GLY A 1 96 ? 22.602 2.646 -27.763 1.00 67.50 96 GLY A O 1
ATOM 734 N N . GLY A 1 97 ? 21.676 1.179 -26.347 1.00 66.56 97 GLY A N 1
ATOM 735 C CA . GLY A 1 97 ? 22.733 0.166 -26.413 1.00 66.56 97 GLY A CA 1
ATOM 736 C C . GLY A 1 97 ? 22.845 -0.541 -27.768 1.00 66.56 97 GLY A C 1
ATOM 737 O O . GLY A 1 97 ? 23.952 -0.802 -28.230 1.00 66.56 97 GLY A O 1
ATOM 738 N N . LEU A 1 98 ? 21.730 -0.802 -28.464 1.00 69.44 98 LEU A N 1
ATOM 739 C CA . LEU A 1 98 ? 21.749 -1.362 -29.826 1.00 69.44 98 LEU A CA 1
ATOM 740 C C . LEU A 1 98 ? 22.253 -0.367 -30.884 1.00 69.44 98 LEU A C 1
ATOM 742 O O . LEU A 1 98 ? 22.641 -0.789 -31.976 1.00 69.44 98 LEU A O 1
ATOM 746 N N . LYS A 1 99 ? 22.201 0.937 -30.593 1.00 62.97 99 LYS A N 1
ATOM 747 C CA . LYS A 1 99 ? 22.571 2.023 -31.513 1.00 62.97 99 LYS A CA 1
ATOM 748 C C . LYS A 1 99 ? 23.852 2.766 -31.114 1.00 62.97 99 LYS A C 1
ATOM 750 O O . LYS A 1 99 ? 24.365 3.516 -31.935 1.00 62.97 99 LYS A O 1
ATOM 755 N N . GLY A 1 100 ? 24.408 2.471 -29.939 1.00 49.69 100 GLY A N 1
ATOM 756 C CA . GLY A 1 100 ? 25.790 2.774 -29.572 1.00 49.69 100 GLY A CA 1
ATOM 757 C C . GLY A 1 100 ? 26.075 4.197 -29.095 1.00 49.69 100 GLY A C 1
ATOM 758 O O . GLY A 1 100 ? 27.214 4.627 -29.234 1.00 49.69 100 GLY A O 1
ATOM 759 N N . GLN A 1 101 ? 25.107 4.934 -28.542 1.00 56.97 101 GLN A N 1
ATOM 760 C CA . GLN A 1 101 ? 25.385 6.255 -27.957 1.00 56.97 101 GLN A CA 1
ATOM 761 C C . GLN A 1 101 ? 24.626 6.463 -26.639 1.00 56.97 101 GLN A C 1
ATOM 763 O O . GLN A 1 101 ? 23.582 7.108 -26.584 1.00 56.97 101 GLN A O 1
ATOM 768 N N . VAL A 1 102 ? 25.157 5.890 -25.557 1.00 52.03 102 VAL A N 1
ATOM 769 C CA . VAL A 1 102 ? 24.816 6.329 -24.196 1.00 52.03 102 VAL A CA 1
ATOM 770 C C . VAL A 1 102 ? 25.829 7.408 -23.829 1.00 52.03 102 VAL A C 1
ATOM 772 O O . VAL A 1 102 ? 27.028 7.135 -23.854 1.00 52.03 102 VAL A O 1
ATOM 775 N N . LYS A 1 103 ? 25.359 8.638 -23.596 1.00 53.91 103 LYS A N 1
ATOM 776 C CA . LYS A 1 103 ? 26.224 9.809 -23.398 1.00 53.91 103 LYS A CA 1
ATOM 777 C C . LYS A 1 103 ? 26.693 9.905 -21.952 1.00 53.91 103 LYS A C 1
ATOM 779 O O . LYS A 1 103 ? 27.868 10.162 -21.719 1.00 53.91 103 LYS A O 1
ATOM 784 N N . ASP A 1 104 ? 25.787 9.630 -21.015 1.00 52.00 104 ASP A N 1
ATOM 785 C CA . ASP A 1 104 ? 26.109 9.527 -19.599 1.00 52.00 104 ASP A CA 1
ATOM 786 C C . ASP A 1 104 ? 25.118 8.599 -18.870 1.00 52.00 104 ASP A C 1
ATOM 788 O O . ASP A 1 104 ? 23.902 8.791 -18.925 1.00 52.00 104 ASP A O 1
ATOM 792 N N . LEU A 1 105 ? 25.647 7.562 -18.213 1.00 52.34 105 LEU A N 1
ATOM 793 C CA . LEU A 1 105 ? 24.886 6.608 -17.391 1.00 52.34 105 LEU A CA 1
ATOM 794 C C . LEU A 1 105 ? 24.672 7.118 -15.958 1.00 52.34 105 LEU A C 1
ATOM 796 O O . LEU A 1 105 ? 23.904 6.506 -15.221 1.00 52.34 105 LEU A O 1
ATOM 800 N N . ALA A 1 106 ? 25.372 8.184 -15.552 1.00 47.47 106 ALA A N 1
ATOM 801 C CA . ALA A 1 106 ? 25.344 8.706 -14.187 1.00 47.47 106 ALA A CA 1
ATOM 802 C C . ALA A 1 106 ? 24.257 9.771 -13.948 1.00 47.47 106 ALA A C 1
ATOM 804 O O . ALA A 1 106 ? 24.010 10.136 -12.800 1.00 47.47 106 ALA A O 1
ATOM 805 N N . ALA A 1 107 ? 23.608 10.269 -15.005 1.00 54.69 107 ALA A N 1
ATOM 806 C CA . ALA A 1 107 ? 22.460 11.161 -14.889 1.00 54.69 107 ALA A CA 1
ATOM 807 C C . ALA A 1 107 ? 21.199 10.367 -14.516 1.00 54.69 107 ALA A C 1
ATOM 809 O O . ALA A 1 107 ? 20.968 9.285 -15.053 1.00 54.69 107 ALA A O 1
ATOM 810 N N . ASP A 1 108 ? 20.375 10.913 -13.621 1.00 43.34 108 ASP A N 1
ATOM 811 C CA . ASP A 1 108 ? 19.040 10.384 -13.336 1.00 43.34 108 ASP A CA 1
ATOM 812 C C . ASP A 1 108 ? 17.991 11.442 -13.737 1.00 43.34 108 ASP A C 1
ATOM 814 O O . ASP A 1 108 ? 17.875 12.468 -13.057 1.00 43.34 108 ASP A O 1
ATOM 818 N N . PRO A 1 109 ? 17.270 11.267 -14.865 1.00 55.19 109 PRO A N 1
ATOM 819 C CA . PRO A 1 109 ? 17.299 10.115 -15.772 1.00 55.19 109 PRO A CA 1
ATOM 820 C C . PRO A 1 109 ? 18.517 10.113 -16.726 1.00 55.19 109 PRO A C 1
ATOM 822 O O . PRO A 1 109 ? 19.033 11.180 -17.065 1.00 55.19 109 PRO A O 1
ATOM 825 N N . PRO A 1 110 ? 18.956 8.935 -17.213 1.00 55.03 110 PRO A N 1
ATOM 826 C CA . PRO A 1 110 ? 20.144 8.806 -18.056 1.00 55.03 110 PRO A CA 1
ATOM 827 C C . PRO A 1 110 ? 19.997 9.567 -19.376 1.00 55.03 110 PRO A C 1
ATOM 829 O O . PRO A 1 110 ? 18.990 9.445 -20.081 1.00 55.03 110 PRO A O 1
ATOM 832 N N . GLU A 1 111 ? 21.027 10.336 -19.730 1.00 54.84 111 GLU A N 1
ATOM 833 C CA . GLU A 1 111 ? 21.025 11.187 -20.918 1.00 54.84 111 GLU A CA 1
ATOM 834 C C . GLU A 1 111 ? 21.423 10.358 -22.154 1.00 54.84 111 GLU A C 1
ATOM 836 O O . GLU A 1 111 ? 22.549 9.863 -22.292 1.00 54.84 111 GLU A O 1
ATOM 841 N N . VAL A 1 112 ? 20.469 10.165 -23.069 1.00 57.69 112 VAL A N 1
ATOM 842 C CA . VAL A 1 112 ? 20.664 9.394 -24.306 1.00 57.69 112 VAL A CA 1
ATOM 843 C C . VAL A 1 112 ? 20.951 10.356 -25.454 1.00 57.69 112 VAL A C 1
ATOM 845 O O . VAL A 1 112 ? 20.134 11.230 -25.744 1.00 57.69 112 VAL A O 1
ATOM 848 N N . ASP A 1 113 ? 22.081 10.185 -26.146 1.00 59.53 113 ASP A N 1
ATOM 849 C CA . ASP A 1 113 ? 22.361 10.966 -27.352 1.00 59.53 113 ASP A CA 1
ATOM 850 C C . ASP A 1 113 ? 21.527 10.416 -28.518 1.00 59.53 113 ASP A C 1
ATOM 852 O O . ASP A 1 113 ? 21.688 9.282 -28.973 1.00 59.53 113 ASP 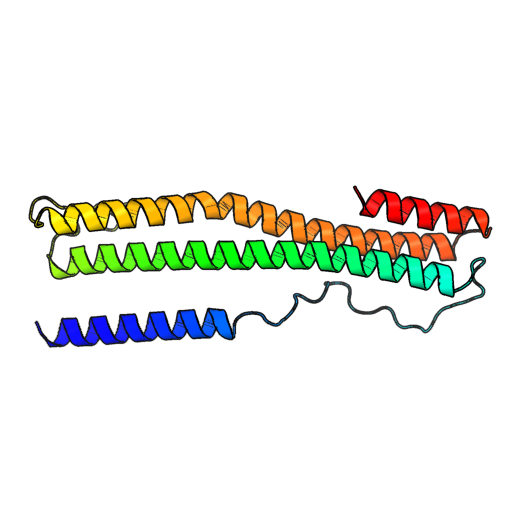A O 1
ATOM 856 N N . VAL A 1 114 ? 20.573 11.229 -28.968 1.00 58.38 114 VAL A N 1
ATOM 857 C CA . VAL A 1 114 ? 19.610 10.896 -30.027 1.00 58.38 114 VAL A CA 1
ATOM 858 C C . VAL A 1 114 ? 19.995 11.461 -31.395 1.00 58.38 114 VAL A C 1
ATOM 860 O O . VAL A 1 114 ? 19.273 11.228 -32.367 1.00 58.38 114 VAL A O 1
ATOM 863 N N . SER A 1 115 ? 21.135 12.150 -31.511 1.00 60.41 115 SER A N 1
ATOM 864 C CA . SER A 1 115 ? 21.560 12.849 -32.734 1.00 60.41 115 SER A CA 1
ATOM 865 C C . SER A 1 115 ? 21.772 11.929 -33.952 1.00 60.41 115 SER A C 1
ATOM 867 O O . SER A 1 115 ? 21.568 12.362 -35.085 1.00 60.41 115 SER A O 1
ATOM 869 N N . GLY A 1 116 ? 22.091 10.644 -33.740 1.00 62.25 116 GLY A N 1
ATOM 870 C CA . GLY A 1 116 ? 22.239 9.625 -34.795 1.00 62.25 116 GLY A CA 1
ATOM 871 C C . GLY A 1 116 ? 21.031 8.694 -35.012 1.00 62.25 116 GLY A C 1
ATOM 872 O O . GLY A 1 116 ? 21.100 7.756 -35.816 1.00 62.25 116 GLY A O 1
ATOM 873 N N . LEU A 1 117 ? 19.921 8.887 -34.287 1.00 65.50 117 LEU A N 1
ATOM 874 C CA . LEU A 1 117 ? 18.766 7.980 -34.302 1.00 65.50 117 LEU A CA 1
ATOM 875 C C . LEU A 1 117 ? 17.693 8.420 -35.321 1.00 65.50 117 LEU A C 1
ATOM 877 O O . LEU A 1 117 ? 17.321 9.590 -35.370 1.00 65.50 117 LEU A O 1
ATOM 881 N N . PRO A 1 118 ? 17.105 7.492 -36.110 1.00 73.88 118 PRO A N 1
ATOM 882 C CA . PRO A 1 118 ? 15.960 7.818 -36.958 1.00 73.88 118 PRO A CA 1
ATOM 883 C C . PRO A 1 118 ? 14.814 8.417 -36.131 1.00 73.88 118 PRO A C 1
ATOM 885 O O . PRO A 1 118 ? 14.476 7.872 -35.079 1.00 73.88 118 PRO A O 1
ATOM 888 N N . HIS A 1 119 ? 14.160 9.468 -36.638 1.00 74.44 119 HIS A N 1
ATOM 889 C CA . HIS A 1 119 ? 13.172 10.278 -35.903 1.00 74.44 119 HIS A CA 1
ATOM 890 C C . HIS A 1 119 ? 12.058 9.462 -35.209 1.00 74.44 119 HIS A C 1
ATOM 892 O O . HIS A 1 119 ? 11.576 9.839 -34.138 1.00 74.44 119 HIS A O 1
ATOM 898 N N . ARG A 1 120 ? 11.686 8.304 -35.776 1.00 74.44 120 ARG A N 1
ATOM 899 C CA . ARG A 1 120 ? 10.735 7.345 -35.183 1.00 74.44 120 ARG A CA 1
ATOM 900 C C . ARG A 1 120 ? 11.166 6.807 -33.810 1.00 74.44 120 ARG A C 1
ATOM 902 O O . ARG A 1 120 ? 10.324 6.663 -32.933 1.00 74.44 120 ARG A O 1
ATOM 909 N N . TYR A 1 121 ? 12.458 6.538 -33.610 1.00 75.38 121 TYR A N 1
ATOM 910 C CA . TYR A 1 121 ? 12.983 6.033 -32.337 1.00 75.38 121 TYR A CA 1
ATOM 911 C C . TYR A 1 121 ? 13.076 7.141 -31.296 1.00 75.38 121 TYR A C 1
ATOM 913 O O . TYR A 1 121 ? 12.749 6.895 -30.143 1.00 75.38 121 TYR A O 1
ATOM 921 N N . VAL A 1 122 ? 13.427 8.362 -31.714 1.00 73.88 122 VAL A N 1
ATOM 922 C CA . VAL A 1 122 ? 13.427 9.543 -30.838 1.00 73.88 122 VAL A CA 1
ATOM 923 C C . VAL A 1 122 ? 12.033 9.767 -30.251 1.00 73.88 122 VAL A C 1
ATOM 925 O O . VAL A 1 122 ? 11.890 9.839 -29.038 1.00 73.88 122 VAL A O 1
ATOM 928 N N . ARG A 1 123 ? 10.983 9.760 -31.091 1.00 73.31 123 ARG A N 1
ATOM 929 C CA . ARG A 1 123 ? 9.591 9.886 -30.617 1.00 73.31 123 ARG A CA 1
ATOM 930 C C . ARG A 1 123 ? 9.208 8.783 -29.632 1.00 73.31 123 ARG A C 1
ATOM 932 O O . ARG A 1 123 ? 8.576 9.066 -28.623 1.00 73.31 123 ARG A O 1
ATOM 939 N N . MET A 1 124 ? 9.595 7.541 -29.914 1.00 77.50 124 MET A N 1
ATOM 940 C CA . MET A 1 124 ? 9.293 6.411 -29.036 1.00 77.50 124 MET A CA 1
ATOM 941 C C . MET A 1 124 ? 10.013 6.523 -27.684 1.00 77.50 124 MET A C 1
ATOM 943 O O . MET A 1 124 ? 9.380 6.302 -26.657 1.00 77.50 124 MET A O 1
ATOM 947 N N . ILE A 1 125 ? 11.291 6.922 -27.669 1.00 79.81 125 ILE A N 1
ATOM 948 C CA . ILE A 1 125 ? 12.050 7.184 -26.435 1.00 79.81 125 ILE A CA 1
ATOM 949 C C . ILE A 1 125 ? 11.378 8.295 -25.628 1.00 79.81 125 ILE A C 1
ATOM 951 O O . ILE A 1 125 ? 11.153 8.109 -24.440 1.00 79.81 125 ILE A O 1
ATOM 955 N N . SER A 1 126 ? 10.997 9.413 -26.255 1.00 71.88 126 SER A N 1
ATOM 956 C CA . SER A 1 126 ? 10.336 10.522 -25.556 1.00 71.88 126 SER A CA 1
ATOM 957 C C . SER A 1 126 ? 8.994 10.116 -24.940 1.00 71.88 126 SER A C 1
ATOM 959 O O . SER A 1 126 ? 8.704 10.500 -23.812 1.00 71.88 126 SER A O 1
ATOM 961 N N . ILE A 1 127 ? 8.190 9.310 -25.645 1.00 77.38 127 ILE A N 1
ATOM 962 C CA . ILE A 1 127 ? 6.918 8.790 -25.115 1.00 77.38 127 ILE A CA 1
ATOM 963 C C . ILE A 1 127 ? 7.174 7.862 -23.921 1.00 77.38 127 ILE A C 1
ATOM 965 O O . ILE A 1 127 ? 6.529 8.006 -22.886 1.00 77.38 127 ILE A O 1
ATOM 969 N N . LEU A 1 128 ? 8.128 6.933 -24.038 1.00 78.81 128 LEU A N 1
ATOM 970 C CA . LEU A 1 128 ? 8.475 6.009 -22.955 1.00 78.81 128 LEU A CA 1
ATOM 971 C C . LEU A 1 128 ? 9.051 6.743 -21.739 1.00 78.81 128 LEU A C 1
ATOM 973 O O . LEU A 1 128 ? 8.685 6.420 -20.614 1.00 78.81 128 LEU A O 1
ATOM 977 N N . ALA A 1 129 ? 9.891 7.755 -21.960 1.00 76.31 129 ALA A N 1
ATOM 978 C CA . ALA A 1 129 ? 10.454 8.586 -20.904 1.00 76.31 129 ALA A CA 1
ATOM 979 C C . ALA A 1 129 ? 9.365 9.390 -20.181 1.00 76.31 129 ALA A C 1
ATOM 981 O O . ALA A 1 129 ? 9.371 9.454 -18.956 1.00 76.31 129 ALA A O 1
ATOM 982 N N . ALA A 1 130 ? 8.392 9.942 -20.915 1.00 75.69 130 ALA A N 1
ATOM 983 C CA . ALA A 1 130 ? 7.254 10.638 -20.318 1.00 75.69 130 ALA A CA 1
ATOM 984 C C . ALA A 1 130 ? 6.394 9.699 -19.456 1.00 75.69 130 ALA A C 1
ATOM 986 O O . ALA A 1 130 ? 6.030 10.057 -18.338 1.00 75.69 130 ALA A O 1
ATOM 987 N N . ILE A 1 131 ? 6.112 8.481 -19.937 1.00 76.88 131 ILE A N 1
ATOM 988 C CA . ILE A 1 131 ? 5.381 7.465 -19.163 1.00 76.88 131 ILE A CA 1
ATOM 989 C C . ILE A 1 131 ? 6.161 7.096 -17.894 1.00 76.88 131 ILE A C 1
ATOM 991 O O . ILE A 1 131 ? 5.593 7.114 -16.804 1.00 76.88 131 ILE A O 1
ATOM 995 N N . GLY A 1 132 ? 7.462 6.817 -18.021 1.00 76.81 132 GLY A N 1
ATOM 996 C CA . GLY A 1 132 ? 8.329 6.496 -16.887 1.00 76.81 132 GLY A CA 1
ATOM 997 C C . GLY A 1 132 ? 8.368 7.616 -15.845 1.00 76.81 132 GLY A C 1
ATOM 998 O O . GLY A 1 132 ? 8.177 7.351 -14.661 1.00 76.81 132 GLY A O 1
ATOM 999 N N . ALA A 1 133 ? 8.516 8.872 -16.278 1.00 76.38 133 ALA A N 1
ATOM 1000 C CA . ALA A 1 133 ? 8.529 10.037 -15.394 1.00 76.38 133 ALA A CA 1
ATOM 1001 C C . ALA A 1 133 ? 7.212 10.205 -14.620 1.00 76.38 133 ALA A C 1
ATOM 1003 O O . ALA A 1 133 ? 7.239 10.469 -13.420 1.00 76.38 133 ALA A O 1
ATOM 1004 N N . VAL A 1 134 ? 6.060 9.995 -15.268 1.00 78.31 134 VAL A N 1
ATOM 1005 C CA . VAL A 1 134 ? 4.751 10.018 -14.592 1.00 78.31 134 VAL A CA 1
ATOM 1006 C C . VAL A 1 134 ? 4.651 8.895 -13.559 1.00 78.31 134 VAL A C 1
ATOM 1008 O O . VAL A 1 134 ? 4.211 9.135 -12.437 1.00 78.31 134 VAL A O 1
ATOM 1011 N N . CYS A 1 135 ? 5.092 7.680 -13.894 1.00 78.75 135 CYS A N 1
ATOM 1012 C CA . CYS A 1 135 ? 5.102 6.561 -12.952 1.00 78.75 135 CYS A CA 1
ATOM 1013 C C . CYS A 1 135 ? 6.003 6.819 -11.735 1.00 78.75 135 CYS A C 1
ATOM 1015 O O . CYS A 1 135 ? 5.614 6.490 -10.615 1.00 78.75 135 CYS A O 1
ATOM 1017 N N . VAL A 1 136 ? 7.170 7.440 -11.933 1.00 81.44 136 VAL A N 1
ATOM 1018 C CA . VAL A 1 136 ? 8.069 7.840 -10.839 1.00 81.44 136 VAL A CA 1
ATOM 1019 C C . VAL A 1 136 ? 7.434 8.944 -9.994 1.00 81.44 136 VAL A C 1
ATOM 1021 O O . VAL A 1 136 ? 7.408 8.825 -8.772 1.00 81.44 136 VAL A O 1
ATOM 1024 N N . ALA A 1 137 ? 6.840 9.968 -10.609 1.00 80.00 137 ALA A N 1
ATOM 1025 C CA . ALA A 1 137 ? 6.164 11.049 -9.889 1.00 80.00 137 ALA A CA 1
ATOM 1026 C C . ALA A 1 137 ? 4.972 10.557 -9.045 1.00 80.00 137 ALA A C 1
ATOM 1028 O O . ALA A 1 137 ? 4.713 11.093 -7.969 1.00 80.00 137 ALA A O 1
ATOM 1029 N N . LEU A 1 138 ? 4.265 9.518 -9.502 1.00 81.19 138 LEU A N 1
ATOM 1030 C CA . LEU A 1 138 ? 3.143 8.913 -8.779 1.00 81.19 138 LEU A CA 1
ATOM 1031 C C . LEU A 1 138 ? 3.568 7.984 -7.631 1.00 81.19 138 LEU A C 1
ATOM 1033 O O . LEU A 1 138 ? 2.735 7.663 -6.787 1.00 81.19 138 LEU A O 1
ATOM 1037 N N . SER A 1 139 ? 4.836 7.573 -7.555 1.00 81.88 139 SER A N 1
ATOM 1038 C CA . SER A 1 139 ? 5.302 6.634 -6.523 1.00 81.88 139 SER A CA 1
ATOM 1039 C C . SER A 1 139 ? 5.153 7.190 -5.101 1.00 81.88 139 SER A C 1
ATOM 1041 O O . SER A 1 139 ? 4.554 6.537 -4.249 1.00 81.88 139 SER A O 1
ATOM 1043 N N . ALA A 1 140 ? 5.600 8.427 -4.867 1.00 82.81 140 ALA A N 1
ATOM 1044 C CA . ALA A 1 140 ? 5.513 9.092 -3.569 1.00 82.81 140 ALA A CA 1
ATOM 1045 C C . ALA A 1 140 ? 4.064 9.245 -3.056 1.00 82.81 140 ALA A C 1
ATOM 1047 O O . ALA A 1 140 ? 3.785 8.775 -1.952 1.00 82.81 140 ALA A O 1
ATOM 1048 N N . PRO A 1 141 ? 3.106 9.823 -3.815 1.00 88.81 141 PRO A N 1
ATOM 1049 C CA . PRO A 1 141 ? 1.731 9.938 -3.334 1.00 88.81 141 PRO A CA 1
ATOM 1050 C C . PRO A 1 141 ? 1.052 8.576 -3.143 1.00 88.81 141 PRO A C 1
ATOM 1052 O O . PRO A 1 141 ? 0.278 8.423 -2.200 1.00 88.81 141 PRO A O 1
ATOM 1055 N N . LEU A 1 142 ? 1.346 7.570 -3.978 1.00 84.88 142 LEU A N 1
ATOM 1056 C CA . LEU A 1 142 ? 0.825 6.211 -3.784 1.00 84.88 142 LEU A CA 1
ATOM 1057 C C . LEU A 1 142 ? 1.357 5.577 -2.496 1.00 84.88 142 LEU A C 1
ATOM 1059 O O . LEU A 1 142 ? 0.587 4.958 -1.762 1.00 84.88 142 LEU A O 1
ATOM 1063 N N . GLN A 1 143 ? 2.638 5.776 -2.183 1.00 87.88 143 GLN A N 1
ATOM 1064 C CA . GLN A 1 143 ? 3.239 5.298 -0.943 1.00 87.88 143 GLN A CA 1
ATOM 1065 C C . GLN A 1 143 ? 2.611 5.973 0.283 1.00 87.88 143 GLN A C 1
ATOM 1067 O O . GLN A 1 143 ? 2.282 5.280 1.245 1.00 87.88 143 GLN A O 1
ATOM 1072 N N . THR A 1 144 ? 2.374 7.288 0.235 1.00 90.75 144 THR A N 1
ATOM 1073 C CA . THR A 1 144 ? 1.671 8.012 1.305 1.00 90.75 144 THR A CA 1
ATOM 1074 C C . THR A 1 144 ? 0.248 7.489 1.498 1.00 90.75 144 THR A C 1
ATOM 1076 O O . THR A 1 144 ? -0.141 7.188 2.620 1.00 90.75 144 THR A O 1
ATOM 1079 N N . GLN A 1 145 ? -0.526 7.316 0.421 1.00 89.44 145 GLN A N 1
ATOM 1080 C CA . GLN A 1 145 ? -1.902 6.810 0.522 1.00 89.44 145 GLN A CA 1
ATOM 1081 C C . GLN A 1 145 ? -1.961 5.359 1.013 1.00 89.44 145 GLN A C 1
ATOM 1083 O O . GLN A 1 145 ? -2.834 5.005 1.803 1.00 89.44 145 GLN A O 1
ATOM 1088 N N . LYS A 1 146 ? -1.004 4.523 0.595 1.00 88.19 146 LYS A N 1
ATOM 1089 C CA . LYS A 1 146 ? -0.821 3.163 1.114 1.00 88.19 146 LYS A CA 1
ATOM 1090 C C . LYS A 1 146 ? -0.584 3.177 2.625 1.00 88.19 146 LYS A C 1
ATOM 1092 O O . LYS A 1 146 ? -1.251 2.432 3.335 1.00 88.19 146 LYS A O 1
ATOM 1097 N N . GLN A 1 147 ? 0.349 4.008 3.093 1.00 89.12 147 GLN A N 1
ATOM 1098 C CA . GLN A 1 147 ? 0.680 4.137 4.513 1.00 89.12 147 GLN A CA 1
ATOM 1099 C C . GLN A 1 147 ? -0.547 4.595 5.310 1.00 89.12 147 GLN A C 1
ATOM 1101 O O . GLN A 1 147 ? -0.978 3.884 6.207 1.00 89.12 147 GLN A O 1
ATOM 1106 N N . ASN A 1 148 ? -1.194 5.683 4.881 1.00 90.94 148 ASN A N 1
ATOM 1107 C CA . ASN A 1 148 ? -2.389 6.224 5.531 1.00 90.94 148 ASN A CA 1
ATOM 1108 C C . ASN A 1 148 ? -3.526 5.194 5.638 1.00 90.94 148 ASN A C 1
ATOM 1110 O O . ASN A 1 148 ? -4.234 5.151 6.640 1.00 90.94 148 ASN A O 1
ATOM 1114 N N . ALA A 1 149 ? -3.727 4.368 4.607 1.00 87.81 149 ALA A N 1
ATOM 1115 C CA . ALA A 1 149 ? -4.770 3.346 4.612 1.00 87.81 149 ALA A CA 1
ATOM 1116 C C . ALA A 1 149 ? -4.469 2.198 5.591 1.00 87.81 149 ALA A C 1
ATOM 1118 O O . ALA A 1 149 ? -5.392 1.687 6.227 1.00 87.81 149 ALA A O 1
ATOM 1119 N N . TYR A 1 150 ? -3.200 1.799 5.726 1.00 88.06 150 TYR A N 1
ATOM 1120 C CA . TYR A 1 150 ? -2.795 0.806 6.724 1.00 88.06 150 TYR A CA 1
ATOM 1121 C C . TYR A 1 150 ? -2.825 1.376 8.139 1.00 88.06 150 TYR A C 1
ATOM 1123 O O . TYR A 1 150 ? -3.394 0.734 9.014 1.00 88.06 150 TYR A O 1
ATOM 1131 N N . ASP A 1 151 ? -2.325 2.596 8.339 1.00 88.62 151 ASP A N 1
ATOM 1132 C CA . ASP A 1 151 ? -2.366 3.276 9.634 1.00 88.62 151 ASP A CA 1
ATOM 1133 C C . ASP A 1 151 ? -3.821 3.431 10.105 1.00 88.62 151 ASP A C 1
ATOM 1135 O O . ASP A 1 151 ? -4.140 3.103 11.242 1.00 88.62 151 ASP A O 1
ATOM 1139 N N . ARG A 1 152 ? -4.747 3.800 9.205 1.00 88.00 152 ARG A N 1
ATOM 1140 C CA . ARG A 1 152 ? -6.186 3.846 9.514 1.00 88.00 152 ARG A CA 1
ATOM 1141 C C . ARG A 1 152 ? -6.742 2.482 9.923 1.00 88.00 152 ARG A C 1
ATOM 1143 O O . ARG A 1 152 ? -7.553 2.412 10.842 1.00 88.00 152 ARG A O 1
ATOM 1150 N N . ALA A 1 153 ? -6.348 1.406 9.240 1.00 85.19 153 ALA A N 1
ATOM 1151 C CA . ALA A 1 153 ? -6.785 0.060 9.602 1.00 85.19 153 ALA A CA 1
ATOM 1152 C C . ALA A 1 153 ? -6.281 -0.333 11.000 1.00 85.19 153 ALA A C 1
ATOM 1154 O O . ALA A 1 153 ? -7.058 -0.872 11.786 1.00 85.19 153 ALA A O 1
ATOM 1155 N N . ASP A 1 154 ? -5.024 -0.019 11.317 1.00 86.62 154 ASP A N 1
ATOM 1156 C CA . ASP A 1 154 ? -4.428 -0.271 12.629 1.00 86.62 154 ASP A CA 1
ATOM 1157 C C . ASP A 1 154 ? -5.125 0.559 13.723 1.00 86.62 154 ASP A C 1
ATOM 1159 O O . ASP A 1 154 ? -5.513 -0.008 14.742 1.00 86.62 154 ASP A O 1
ATOM 1163 N N . THR A 1 155 ? -5.407 1.848 13.487 1.00 87.62 155 THR A N 1
ATOM 1164 C CA . THR A 1 155 ? -6.146 2.709 14.431 1.00 87.62 155 THR A CA 1
ATOM 1165 C C . THR A 1 155 ? -7.561 2.200 14.709 1.00 87.62 155 THR A C 1
ATOM 1167 O O . THR A 1 155 ? -7.989 2.194 15.858 1.00 87.62 155 THR A O 1
ATOM 1170 N N . ILE A 1 156 ? -8.302 1.740 13.691 1.00 87.81 156 ILE A N 1
ATOM 1171 C CA . ILE A 1 156 ? -9.653 1.174 13.887 1.00 87.81 156 ILE A CA 1
ATOM 1172 C C . ILE A 1 156 ? -9.587 -0.068 14.780 1.00 87.81 156 ILE A C 1
ATOM 1174 O O . ILE A 1 156 ? -10.443 -0.271 15.640 1.00 87.81 156 ILE A O 1
ATOM 1178 N N . ILE A 1 157 ? -8.576 -0.911 14.577 1.00 85.44 157 ILE A N 1
ATOM 1179 C CA . ILE A 1 157 ? -8.402 -2.124 15.370 1.00 85.44 157 ILE A CA 1
ATOM 1180 C C . ILE A 1 157 ? -8.009 -1.760 16.803 1.00 85.44 157 ILE A C 1
ATOM 1182 O O . ILE A 1 157 ? -8.627 -2.270 17.732 1.00 85.44 157 ILE A O 1
ATOM 1186 N N . GLU A 1 158 ? -7.031 -0.874 16.991 1.00 87.44 158 GLU A N 1
ATOM 1187 C CA . GLU A 1 158 ? -6.605 -0.379 18.305 1.00 87.44 158 GLU A CA 1
ATOM 1188 C C . GLU A 1 158 ? -7.778 0.221 19.086 1.00 87.44 158 GLU A C 1
ATOM 1190 O O . GLU A 1 158 ? -8.023 -0.188 20.221 1.00 87.44 158 GLU A O 1
ATOM 1195 N N . LEU A 1 159 ? -8.587 1.064 18.439 1.00 86.88 159 LEU A N 1
ATOM 1196 C CA . LEU A 1 159 ? -9.806 1.618 19.021 1.00 86.88 159 LEU A CA 1
ATOM 1197 C C . LEU A 1 159 ? -10.764 0.508 19.475 1.00 86.88 159 LEU A C 1
ATOM 1199 O O . LEU A 1 159 ? -11.243 0.538 20.602 1.00 86.88 159 LEU A O 1
ATOM 1203 N N . ALA A 1 160 ? -10.993 -0.521 18.653 1.00 83.38 160 ALA A N 1
ATOM 1204 C CA . ALA A 1 160 ? -11.842 -1.651 19.035 1.00 83.38 160 ALA A CA 1
ATOM 1205 C C . ALA A 1 160 ? -11.299 -2.418 20.261 1.00 83.38 160 ALA A C 1
ATOM 1207 O O . ALA A 1 160 ? -12.072 -2.885 21.103 1.00 83.38 160 ALA A O 1
ATOM 1208 N N . TYR A 1 161 ? -9.975 -2.548 20.389 1.00 84.38 161 TYR A N 1
ATOM 1209 C CA . TYR A 1 161 ? -9.334 -3.152 21.560 1.00 84.38 161 TYR A CA 1
ATOM 1210 C C . TYR A 1 161 ? -9.507 -2.303 22.820 1.00 84.38 161 TYR A C 1
ATOM 1212 O O . TYR A 1 161 ? -9.875 -2.838 23.870 1.00 84.38 161 TYR A O 1
ATOM 1220 N N . GLU A 1 162 ? -9.267 -0.997 22.720 1.00 86.06 162 GLU A N 1
ATOM 1221 C CA . GLU A 1 162 ? -9.439 -0.059 23.828 1.00 86.06 162 GLU A CA 1
ATOM 1222 C C . GLU A 1 162 ? -10.897 0.012 24.274 1.00 86.06 162 GLU A C 1
ATOM 1224 O O . GLU A 1 162 ? -11.182 -0.129 25.462 1.00 86.06 162 GLU A O 1
ATOM 1229 N N . THR A 1 163 ? -11.842 0.128 23.337 1.00 85.38 163 THR A N 1
ATOM 1230 C CA . THR A 1 163 ? -13.274 0.133 23.649 1.00 85.38 163 THR A CA 1
ATOM 1231 C C . THR A 1 163 ? -13.685 -1.155 24.342 1.00 85.38 163 THR A C 1
ATOM 1233 O O . THR A 1 163 ? -14.383 -1.098 25.349 1.00 85.38 163 THR A O 1
ATOM 1236 N N . ARG A 1 164 ? -13.210 -2.323 23.889 1.00 80.00 164 ARG A N 1
ATOM 1237 C CA . ARG A 1 164 ? -13.502 -3.587 24.577 1.00 80.00 164 ARG A CA 1
ATOM 1238 C C . ARG A 1 164 ? -12.982 -3.591 26.015 1.00 80.00 164 ARG A C 1
ATOM 1240 O O . ARG A 1 164 ? -13.683 -4.074 26.901 1.00 80.00 164 ARG A O 1
ATOM 1247 N N . LYS A 1 165 ? -11.772 -3.080 26.254 1.00 83.50 165 LYS A N 1
ATOM 1248 C CA . LYS A 1 165 ? -11.219 -2.953 27.608 1.00 83.50 165 LYS A CA 1
ATOM 1249 C C . LYS A 1 165 ? -12.083 -2.023 28.465 1.00 83.50 165 LYS A C 1
ATOM 1251 O O . LYS A 1 165 ? -12.465 -2.403 29.564 1.00 83.50 165 LYS A O 1
ATOM 1256 N N . ASN A 1 166 ? -12.460 -0.865 27.932 1.00 85.38 166 ASN A N 1
ATOM 1257 C CA . ASN A 1 166 ? -13.279 0.114 28.646 1.00 85.38 166 ASN A CA 1
ATOM 1258 C C . ASN A 1 166 ? -14.695 -0.420 28.927 1.00 85.38 166 ASN A C 1
ATOM 1260 O O . ASN A 1 166 ? -15.240 -0.174 29.994 1.00 85.38 166 ASN A O 1
ATOM 1264 N N . VAL A 1 167 ? -15.270 -1.215 28.017 1.00 83.31 167 VAL A N 1
ATOM 1265 C CA . VAL A 1 167 ? -16.560 -1.902 28.209 1.00 83.31 167 VAL A CA 1
ATOM 1266 C C . VAL A 1 167 ? -16.488 -2.951 29.324 1.00 83.31 167 VAL A C 1
ATOM 1268 O O . VAL A 1 167 ? -17.455 -3.112 30.061 1.00 83.31 167 VAL A O 1
ATOM 1271 N N . LEU A 1 168 ? -15.356 -3.650 29.475 1.00 81.31 168 LEU A N 1
ATOM 1272 C CA . LEU A 1 168 ? -15.136 -4.591 30.583 1.00 81.31 168 LEU A CA 1
ATOM 1273 C C . LEU A 1 168 ? -14.974 -3.882 31.937 1.00 81.31 168 LEU A C 1
ATOM 1275 O O . LEU A 1 168 ? -15.269 -4.475 32.971 1.00 81.31 168 LEU A O 1
ATOM 1279 N N . GLU A 1 169 ? -14.491 -2.640 31.931 1.00 83.88 169 GLU A N 1
ATOM 1280 C CA . GLU A 1 169 ? -14.292 -1.811 33.127 1.00 83.88 169 GLU A CA 1
ATOM 1281 C C . GLU A 1 169 ? -15.518 -0.937 33.464 1.00 83.88 169 GLU A C 1
ATOM 1283 O O . GLU A 1 169 ? -15.581 -0.363 34.552 1.00 83.88 169 GLU A O 1
ATOM 1288 N N . ALA A 1 170 ? -16.500 -0.846 32.559 1.00 84.12 170 ALA A N 1
ATOM 1289 C CA . ALA A 1 170 ? -17.688 -0.014 32.715 1.00 84.12 170 ALA A CA 1
ATOM 1290 C C . ALA A 1 170 ? -18.592 -0.505 33.855 1.00 84.12 170 ALA A C 1
ATOM 1292 O O . ALA A 1 170 ? -18.885 -1.696 33.987 1.00 84.12 170 ALA A O 1
ATOM 1293 N N . ALA A 1 171 ? -19.100 0.432 34.657 1.00 79.81 171 ALA A N 1
ATOM 1294 C CA . ALA A 1 171 ? -19.913 0.107 35.828 1.00 79.81 171 ALA A CA 1
ATOM 1295 C C . ALA A 1 171 ? -21.383 -0.167 35.472 1.00 79.81 171 ALA A C 1
ATOM 1297 O O . ALA A 1 171 ? -22.111 -0.779 36.256 1.00 79.81 171 ALA A O 1
ATOM 1298 N N . THR A 1 172 ? -21.845 0.309 34.310 1.00 85.19 172 THR A N 1
ATOM 1299 C CA . THR A 1 172 ? -23.248 0.210 33.889 1.00 85.19 172 THR A CA 1
ATOM 1300 C C . THR A 1 172 ? -23.395 -0.138 32.408 1.00 85.19 172 THR A C 1
ATOM 1302 O O . THR A 1 172 ? -22.542 0.188 31.586 1.00 85.19 172 THR A O 1
ATOM 1305 N N . ALA A 1 173 ? -24.529 -0.749 32.050 1.00 81.69 173 ALA A N 1
ATOM 1306 C CA . ALA A 1 173 ? -24.868 -1.072 30.661 1.00 81.69 173 ALA A CA 1
ATOM 1307 C C . ALA A 1 173 ? -24.948 0.178 29.767 1.00 81.69 173 ALA A C 1
ATOM 1309 O O . ALA A 1 173 ? -24.490 0.159 28.631 1.00 81.69 173 ALA A O 1
ATOM 1310 N N . SER A 1 174 ? -25.479 1.283 30.306 1.00 85.38 174 SER A N 1
ATOM 1311 C CA . SER A 1 174 ? -25.598 2.553 29.579 1.00 85.38 174 SER A CA 1
ATOM 1312 C C . SER A 1 174 ? -24.237 3.158 29.233 1.00 85.38 174 SER A C 1
ATOM 1314 O O . SER A 1 174 ? -24.064 3.675 28.134 1.00 85.38 174 SER A O 1
ATOM 1316 N N . GLU A 1 175 ? -23.282 3.111 30.162 1.00 83.06 175 GLU A N 1
ATOM 1317 C CA . GLU A 1 175 ? -21.919 3.608 29.948 1.00 83.06 175 GLU A CA 1
ATOM 1318 C C . GLU A 1 175 ? -21.190 2.761 28.902 1.00 83.06 175 GLU A C 1
ATOM 1320 O O . GLU A 1 175 ? -20.573 3.282 27.975 1.00 83.06 175 GLU A O 1
ATOM 1325 N N . ALA A 1 176 ? -21.342 1.443 28.996 1.00 80.62 176 ALA A N 1
ATOM 1326 C CA . ALA A 1 176 ? -20.756 0.516 28.049 1.00 80.62 176 ALA A CA 1
ATOM 1327 C C . ALA A 1 176 ? -21.340 0.684 26.626 1.00 80.62 176 ALA A C 1
ATOM 1329 O O . ALA A 1 176 ? -20.604 0.587 25.645 1.00 80.62 176 ALA A O 1
ATOM 1330 N N . GLN A 1 177 ? -22.636 0.991 26.492 1.00 83.62 177 GLN A N 1
ATOM 1331 C CA . GLN A 1 177 ? -23.268 1.237 25.191 1.00 83.62 177 GLN A CA 1
ATOM 1332 C C . GLN A 1 177 ? -22.820 2.567 24.573 1.00 83.62 177 GLN A C 1
ATOM 1334 O O . GLN A 1 177 ? -22.529 2.623 23.381 1.00 83.62 177 GLN A O 1
ATOM 1339 N N . GLN A 1 178 ? -22.649 3.610 25.391 1.00 88.31 178 GLN A N 1
ATOM 1340 C CA . GLN A 1 178 ? -22.095 4.887 24.940 1.00 88.31 178 GLN A CA 1
ATOM 1341 C C . GLN A 1 178 ? -20.665 4.735 24.392 1.00 88.31 178 GLN A C 1
ATOM 1343 O O . GLN A 1 178 ? -20.329 5.350 23.381 1.00 88.31 178 GLN A O 1
ATOM 1348 N N . LEU A 1 179 ? -19.839 3.891 25.020 1.00 86.31 179 LEU A N 1
ATOM 1349 C CA . LEU A 1 179 ? -18.489 3.583 24.541 1.00 86.31 179 LEU A CA 1
ATOM 1350 C C . LEU A 1 179 ? -18.503 2.875 23.176 1.00 86.31 179 LEU A C 1
ATOM 1352 O O . LEU A 1 179 ? -17.663 3.172 22.326 1.00 86.31 179 LEU A O 1
ATOM 1356 N N . LEU A 1 180 ? -19.457 1.967 22.941 1.00 85.06 180 LEU A N 1
ATOM 1357 C CA . LEU A 1 180 ? -19.623 1.301 21.644 1.00 85.06 180 LEU A CA 1
ATOM 1358 C C . LEU A 1 180 ? -20.085 2.275 20.552 1.00 85.06 180 LEU A C 1
ATOM 1360 O O . LEU A 1 180 ? -19.545 2.250 19.445 1.00 85.06 180 LEU A O 1
ATOM 1364 N N . ASP A 1 181 ? -21.026 3.166 20.861 1.00 86.69 181 ASP A N 1
ATOM 1365 C CA . ASP A 1 181 ? -21.492 4.189 19.919 1.00 86.69 181 ASP A CA 1
ATOM 1366 C C . ASP A 1 181 ? -20.373 5.179 19.564 1.00 86.69 181 ASP A C 1
ATOM 1368 O O . ASP A 1 181 ? -20.184 5.535 18.396 1.00 86.69 181 ASP A O 1
ATOM 1372 N N . GLU A 1 182 ? -19.588 5.601 20.560 1.00 89.06 182 GLU A N 1
ATOM 1373 C CA . GLU A 1 182 ? -18.440 6.479 20.353 1.00 89.06 182 GLU A CA 1
ATOM 1374 C C . GLU A 1 182 ? -17.362 5.807 19.496 1.00 89.06 182 GLU A C 1
ATOM 1376 O O . GLU A 1 182 ? -16.829 6.436 18.580 1.00 89.06 182 GLU A O 1
ATOM 1381 N N . MET A 1 183 ? -17.092 4.521 19.725 1.00 87.88 183 MET A N 1
ATOM 1382 C CA . MET A 1 183 ? -16.168 3.732 18.913 1.00 87.88 183 MET A CA 1
ATOM 1383 C C . MET A 1 183 ? -16.585 3.717 17.439 1.00 87.88 183 MET A C 1
ATOM 1385 O O . MET A 1 183 ? -15.773 4.021 16.563 1.00 87.88 183 MET A O 1
ATOM 1389 N N . VAL A 1 184 ? -17.852 3.405 17.150 1.00 85.31 184 VAL A N 1
ATOM 1390 C CA . VAL A 1 184 ? -18.372 3.379 15.772 1.00 85.31 184 VAL A CA 1
ATOM 1391 C C . VAL A 1 184 ? -18.279 4.767 15.134 1.00 85.31 184 VAL A C 1
ATOM 1393 O O . VAL A 1 184 ? -17.847 4.900 13.985 1.00 85.31 184 VAL A O 1
ATOM 1396 N N . LEU A 1 185 ? -18.618 5.820 15.882 1.00 88.44 185 LEU A N 1
ATOM 1397 C CA . LEU A 1 185 ? -18.510 7.199 15.412 1.00 88.44 185 LEU A CA 1
ATOM 1398 C C . LEU A 1 185 ? -17.060 7.564 15.067 1.00 88.44 185 LEU A C 1
ATOM 1400 O O . LEU A 1 185 ? -16.811 8.120 13.997 1.00 88.44 185 LEU A O 1
ATOM 1404 N N . GLN A 1 186 ? -16.105 7.254 15.943 1.00 86.38 186 GLN A N 1
ATOM 1405 C CA . GLN A 1 186 ? -14.691 7.561 15.735 1.00 86.38 186 GLN A CA 1
ATOM 1406 C C . GLN A 1 186 ? -14.097 6.760 14.569 1.00 86.38 186 GLN A C 1
ATOM 1408 O O . GLN A 1 186 ? -13.383 7.333 13.752 1.00 86.38 186 GLN A O 1
ATOM 1413 N N . ALA A 1 187 ? -14.455 5.483 14.421 1.00 81.69 187 ALA A N 1
ATOM 1414 C CA . ALA A 1 187 ? -14.008 4.643 13.310 1.00 81.69 187 ALA A CA 1
ATOM 1415 C C . ALA A 1 187 ? -14.552 5.086 11.942 1.00 81.69 187 ALA A C 1
ATOM 1417 O O . ALA A 1 187 ? -13.927 4.834 10.909 1.00 81.69 187 ALA A O 1
ATOM 1418 N N . SER A 1 188 ? -15.724 5.728 11.927 1.00 82.12 188 SER A N 1
ATOM 1419 C CA . SER A 1 188 ? -16.360 6.230 10.704 1.00 82.12 188 SER A CA 1
ATOM 1420 C C . SER A 1 188 ? -15.780 7.554 10.187 1.00 82.12 188 SER A C 1
ATOM 1422 O O . SER A 1 188 ? -16.011 7.903 9.026 1.00 82.12 188 SER A O 1
ATOM 1424 N N . ARG A 1 189 ? -15.028 8.284 11.023 1.00 80.25 189 ARG A N 1
ATOM 1425 C CA . ARG A 1 189 ? -14.315 9.515 10.642 1.00 80.25 189 ARG A CA 1
ATOM 1426 C C . ARG A 1 189 ? -13.059 9.178 9.840 1.00 80.25 189 ARG A C 1
ATOM 1428 O O . ARG A 1 189 ? -12.807 9.878 8.836 1.00 80.25 189 ARG A O 1
#

Radius of gyration: 26.39 Å; chains: 1; bounding box: 52×30×73 Å

pLDDT: mean 73.78, std 13.17, range [40.06, 90.94]

Secondary structure (DSSP, 8-state):
-HHHHHHHHHHHHHHHHHHHHHHHHS--S----S-----S------SS-HHHHHHHHHHHHHHHHHHHHHHHHHHHHHHHHHHHHHHHHHHHHHHHHHHT-EEESSSSS-EE--TTS-HHHHHHHHHHHHHHHHHHHHHHHHHHHHHHHHHHHHHHHHHHHHHHHHHHH-SSHHHHHHHHHHHHHHHH-